Protein 4HI1 (pdb70)

Nearest PDB structures (foldseek):
  4hi1-assembly1_C  TM=1.008E+00  e=1.036E-17  Vibrio cholerae O395
  4hi2-assembly1_B  TM=9.846E-01  e=7.065E-18  Vibrio cholerae O395
  4hi1-assembly1_B  TM=9.870E-01  e=1.105E-17  Vibrio cholerae O395
  4oj1-assembly1_A  TM=8.838E-01  e=1.384E-09  Saccharolobus solfataricus P2
  4oj3-assembly1_A  TM=8.825E-01  e=1.475E-09  Saccharolobus solfataricus P2

InterPro domains:
  IPR001792 Acylphosphatase-like domain [PF00708] (7-90)
  IPR001792 Acylphosphatase-like domain [PS51160] (5-91)
  IPR017968 Acylphosphatase, conserved site [PS00151] (34-50)
  IPR020456 Acylphosphatase [PTHR47268] (6-90)
  IPR036046 Acylphosphatase-like domain superfamily [SSF54975] (3-90)

Solvent-accessible surface area: 13116 Å² total; per-residue (Å²): 138,0,12,43,5,11,0,8,32,108,2,52,69,6,10,4,71,47,19,0,8,6,26,0,47,48,5,30,2,36,1,20,0,84,47,47,171,112,28,22,0,22,0,0,0,12,24,72,106,115,24,14,91,68,0,35,92,22,0,86,122,9,118,43,30,10,76,42,172,86,20,121,136,67,52,76,153,43,166,80,139,71,187,27,8,109,73,112,88,50,26,58,4,29,0,30,33,102,2,55,72,4,10,5,66,46,20,0,7,6,31,0,45,47,5,30,3,42,1,32,0,71,42,51,172,112,27,27,0,21,0,3,0,22,26,71,82,112,44,9,76,66,0,43,110,22,0,62,143,11,119,46,29,9,68,32,204,76,11,114,120,86,104,85,180,100,148,28,9,99,76,109,24,10,49,4,14,0,23,20,96,2,57,68,6,10,4,74,46,16,0,6,6,31,0,47,43,12,29,2,34,0,22,0,73,49,42,162,112,27,22,0,18,0,0,0,17,41,70,96,114,49,13,74,79,0,42,112,20,0,54,143,13,123,44,27,10,70,36,186,97,10,126,123,63,46,82,150,47,177,80,133,67,173,23,13,92,75,107

Structure (mmCIF, N/CA/C/O backbone):
data_4HI1
#
_entry.id   4HI1
#
_cell.length_a   39.710
_cell.length_b   81.300
_cell.length_c   40.530
_cell.angle_alpha   90.00
_cell.angle_beta   90.52
_cell.angle_gamma   90.00
#
_symmetry.space_group_name_H-M   'P 1 21 1'
#
loop_
_entity.id
_entity.type
_entity.pdbx_description
1 polymer Acylphosphatase
2 non-polymer 'MOLYBDATE ION'
3 non-polymer 'SULFATE ION'
4 water water
#
loop_
_atom_site.group_PDB
_atom_site.id
_atom_site.type_symbol
_atom_site.label_atom_id
_atom_site.label_alt_id
_atom_site.label_comp_id
_atom_site.label_asym_id
_atom_site.label_entity_id
_atom_site.label_seq_id
_atom_site.pdbx_PDB_ins_code
_atom_site.Cartn_x
_atom_site.Cartn_y
_atom_site.Cartn_z
_atom_site.occupancy
_atom_site.B_iso_or_equiv
_atom_site.auth_seq_id
_atom_site.auth_comp_id
_atom_site.auth_asym_id
_atom_site.auth_atom_id
_atom_site.pdbx_PDB_model_num
ATOM 1 N N . GLN A 1 4 ? 43.420 10.037 4.249 1.00 31.03 4 GLN A N 1
ATOM 2 C CA . GLN A 1 4 ? 43.141 10.565 5.591 1.00 23.89 4 GLN A CA 1
ATOM 3 C C . GLN A 1 4 ? 41.906 11.459 5.690 1.00 20.90 4 GLN A C 1
ATOM 4 O O . GLN A 1 4 ? 41.576 11.925 6.790 1.00 18.01 4 GLN A O 1
ATOM 10 N N . CYS A 1 5 ? 41.222 11.722 4.575 1.00 13.96 5 CYS A N 1
ATOM 11 C CA . CYS A 1 5 ? 40.047 12.597 4.662 1.00 12.96 5 CYS A CA 1
ATOM 12 C C . CYS A 1 5 ? 38.797 11.876 4.230 1.00 13.78 5 CYS A C 1
ATOM 13 O O . CYS A 1 5 ? 38.837 11.028 3.326 1.00 14.85 5 CYS A O 1
ATOM 16 N N . SER A 1 6 ? 37.690 12.217 4.887 1.00 13.90 6 SER A N 1
ATOM 17 C CA . SER A 1 6 ? 36.372 11.735 4.517 1.00 8.79 6 SER A CA 1
ATOM 18 C C . SER A 1 6 ? 35.455 12.917 4.175 1.00 11.69 6 SER A C 1
ATOM 19 O O . SER A 1 6 ? 35.447 13.948 4.858 1.00 15.07 6 SER A O 1
ATOM 22 N N . LYS A 1 7 ? 34.646 12.744 3.145 1.00 11.38 7 LYS A N 1
ATOM 23 C CA . LYS A 1 7 ? 33.693 13.757 2.753 1.00 17.22 7 LYS A CA 1
ATOM 24 C C . LYS A 1 7 ? 32.271 13.364 3.153 1.00 19.52 7 LYS A C 1
ATOM 25 O O . LYS A 1 7 ? 31.877 12.208 2.993 1.00 10.74 7 LYS A O 1
ATOM 31 N N . PHE A 1 8 ? 31.508 14.337 3.668 1.00 16.15 8 PHE A N 1
ATOM 32 C CA . PHE A 1 8 ? 30.095 14.137 4.011 1.00 12.45 8 PHE A CA 1
ATOM 33 C C . PHE A 1 8 ? 29.177 15.172 3.348 1.00 14.19 8 PHE A C 1
ATOM 34 O O . PHE A 1 8 ? 29.530 16.354 3.230 1.00 21.35 8 PHE A O 1
ATOM 42 N N . ILE A 1 9 ? 27.986 14.736 2.944 1.00 13.20 9 ILE A N 1
ATOM 43 C CA . ILE A 1 9 ? 26.995 15.658 2.390 1.00 17.15 9 ILE A CA 1
ATOM 44 C C . ILE A 1 9 ? 25.818 15.734 3.354 1.00 17.05 9 ILE A C 1
ATOM 45 O O . ILE A 1 9 ? 25.182 14.725 3.663 1.00 14.92 9 ILE A O 1
ATOM 50 N N . VAL A 1 10 ? 25.550 16.933 3.842 1.00 19.21 10 VAL A N 1
ATOM 51 C CA . VAL A 1 10 ? 24.577 17.129 4.906 1.00 22.46 10 VAL A CA 1
ATOM 52 C C . VAL A 1 10 ? 23.407 17.895 4.310 1.00 24.02 10 VAL A C 1
ATOM 53 O O . VAL A 1 10 ? 23.602 18.956 3.713 1.00 27.88 10 VAL A O 1
ATOM 57 N N . SER A 1 11 ? 22.197 17.357 4.460 1.00 21.54 11 SER A N 1
ATOM 58 C CA . SER A 1 11 ? 20.997 18.008 3.947 1.00 18.26 11 SER A CA 1
ATOM 59 C C . SER A 1 11 ? 20.025 18.397 5.061 1.00 18.18 11 SER A C 1
ATOM 60 O O . SER A 1 11 ? 20.143 17.911 6.178 1.00 24.21 11 SER A O 1
ATOM 63 N N . GLY A 1 12 ? 19.055 19.252 4.739 1.00 17.78 12 GLY A N 1
ATOM 64 C CA . GLY A 1 12 ? 18.100 19.758 5.711 1.00 19.96 12 GLY A CA 1
ATOM 65 C C . GLY A 1 12 ? 18.075 21.286 5.714 1.00 19.35 12 GLY A C 1
ATOM 66 O O . GLY A 1 12 ? 18.489 21.919 4.752 1.00 19.38 12 GLY A O 1
ATOM 67 N N . HIS A 1 13 ? 17.584 21.896 6.785 1.00 18.85 13 HIS A N 1
ATOM 68 C CA . HIS A 1 13 ? 17.700 23.346 6.917 1.00 25.08 13 HIS A CA 1
ATOM 69 C C . HIS A 1 13 ? 19.094 23.578 7.488 1.00 22.83 13 HIS A C 1
ATOM 70 O O . HIS A 1 13 ? 19.282 23.541 8.706 1.00 22.20 13 HIS A O 1
ATOM 77 N N . VAL A 1 14 ? 20.078 23.764 6.617 1.00 21.89 14 VAL A N 1
ATOM 78 C CA . VAL A 1 14 ? 21.471 23.687 7.059 1.00 17.29 14 VAL A CA 1
ATOM 79 C C . VAL A 1 14 ? 22.321 24.849 6.580 1.00 11.98 14 VAL A C 1
ATOM 80 O O . VAL A 1 14 ? 23.519 24.921 6.881 1.00 12.93 14 VAL A O 1
ATOM 84 N N . GLN A 1 15 ? 21.713 25.741 5.813 1.00 10.60 15 GLN A N 1
ATOM 85 C CA . GLN A 1 15 ? 22.409 26.953 5.368 1.00 20.20 15 GLN A CA 1
ATOM 86 C C . GLN A 1 15 ? 21.824 28.200 6.024 1.00 22.10 15 GLN A C 1
ATOM 87 O O . GLN A 1 15 ? 20.609 28.307 6.225 1.00 18.95 15 GLN A O 1
ATOM 93 N N . GLY A 1 16 ? 22.703 29.119 6.400 1.00 16.71 16 GLY A N 1
ATOM 94 C CA . GLY A 1 16 ? 22.290 30.323 7.087 1.00 19.16 16 GLY A CA 1
ATOM 95 C C . GLY A 1 16 ? 21.898 30.121 8.536 1.00 21.50 16 GLY A C 1
ATOM 96 O O . GLY A 1 16 ? 21.257 30.997 9.123 1.00 24.60 16 GLY A O 1
ATOM 97 N N . VAL A 1 17 ? 22.306 29.000 9.135 1.00 15.89 17 VAL A N 1
ATOM 98 C CA . VAL A 1 17 ? 21.886 28.671 10.503 1.00 17.38 17 VAL A CA 1
ATOM 99 C C . VAL A 1 17 ? 23.062 28.257 11.376 1.00 15.67 17 VAL A C 1
ATOM 100 O O . VAL A 1 17 ? 22.909 27.448 12.291 1.00 14.91 17 VAL A O 1
ATOM 104 N N . GLY A 1 18 ? 24.246 28.764 11.037 1.00 11.01 18 GLY A N 1
ATOM 105 C CA . GLY A 1 18 ? 25.412 28.611 11.875 1.00 9.14 18 GLY A CA 1
ATOM 106 C C . GLY A 1 18 ? 26.079 27.267 11.718 1.00 9.06 18 GLY A C 1
ATOM 107 O O . GLY A 1 18 ? 26.954 26.939 12.515 1.00 10.24 18 GLY A O 1
ATOM 108 N N . PHE A 1 19 ? 25.686 26.506 10.691 1.00 8.76 19 PHE A N 1
ATOM 109 C CA . PHE A 1 19 ? 26.138 25.119 10.565 1.00 12.47 19 PHE A CA 1
ATOM 110 C C . PHE A 1 19 ? 27.598 24.986 10.119 1.00 18.78 19 PHE A C 1
ATOM 111 O O . PHE A 1 19 ? 28.359 24.196 10.702 1.00 9.73 19 PHE A O 1
ATOM 119 N N . ARG A 1 20 ? 27.996 25.735 9.085 1.00 18.58 20 ARG A N 1
ATOM 120 C CA . ARG A 1 20 ? 29.415 25.754 8.713 1.00 17.78 20 ARG A CA 1
ATOM 121 C C . ARG A 1 20 ? 30.288 26.204 9.900 1.00 9.37 20 ARG A C 1
ATOM 122 O O . ARG A 1 20 ? 31.338 25.632 10.156 1.00 10.89 20 ARG A O 1
ATOM 130 N N . TYR A 1 21 ? 29.840 27.214 10.650 1.00 6.60 21 TYR A N 1
ATOM 131 C CA . TYR A 1 21 ? 30.660 27.683 11.765 1.00 6.72 21 TYR A CA 1
ATOM 132 C C . TYR A 1 21 ? 30.793 26.621 12.845 1.00 5.98 21 TYR A C 1
ATOM 133 O O . TYR A 1 21 ? 31.893 26.374 13.345 1.00 13.90 21 TYR A O 1
ATOM 142 N N . HIS A 1 22 ? 29.668 26.025 13.237 1.00 15.34 22 HIS A N 1
ATOM 143 C CA . HIS A 1 22 ? 29.638 25.075 14.350 1.00 11.86 22 HIS A CA 1
ATOM 144 C C . HIS A 1 22 ? 30.400 23.801 13.973 1.00 8.01 22 HIS A C 1
ATOM 145 O O . HIS A 1 22 ? 31.065 23.200 14.814 1.00 9.65 22 HIS A O 1
ATOM 152 N N . THR A 1 23 ? 30.277 23.402 12.715 1.00 11.39 23 THR A N 1
ATOM 153 C CA . THR A 1 23 ? 30.974 22.220 12.184 1.00 11.43 23 THR A CA 1
ATOM 154 C C . THR A 1 23 ? 32.485 22.430 12.261 1.00 11.49 23 THR A C 1
ATOM 155 O O . THR A 1 23 ? 33.207 21.546 12.702 1.00 13.90 23 THR A O 1
ATOM 159 N N . SER A 1 24 ? 32.956 23.619 11.877 1.00 12.47 24 SER A N 1
ATOM 160 C CA . SER A 1 24 ? 34.379 23.912 11.919 1.00 6.91 24 SER A CA 1
ATOM 161 C C . SER A 1 24 ? 34.858 23.941 13.360 1.00 10.37 24 SER A C 1
ATOM 162 O O . SER A 1 24 ? 35.928 23.455 13.676 1.00 5.18 24 SER A O 1
ATOM 165 N N . HIS A 1 25 ? 34.043 24.505 14.237 1.00 10.71 25 HIS A N 1
ATOM 166 C CA . HIS A 1 25 ? 34.341 24.492 15.661 1.00 5.10 25 HIS A CA 1
ATOM 167 C C . HIS A 1 25 ? 34.479 23.086 16.241 1.00 10.56 25 HIS A C 1
ATOM 168 O O . HIS A 1 25 ? 35.463 22.795 16.913 1.00 10.15 25 HIS A O 1
ATOM 175 N N . GLN A 1 26 ? 33.473 22.240 16.023 1.00 9.46 26 GLN A N 1
ATOM 176 C CA . GLN A 1 26 ? 33.538 20.816 16.431 1.00 14.21 26 GLN A CA 1
ATOM 177 C C . GLN A 1 26 ? 34.755 20.078 15.828 1.00 10.93 26 GLN A C 1
ATOM 178 O O . GLN A 1 26 ? 35.415 19.297 16.505 1.00 11.88 26 GLN A O 1
ATOM 184 N N . GLY A 1 27 ? 35.048 20.337 14.560 1.00 7.94 27 GLY A N 1
ATOM 185 C CA . GLY A 1 27 ? 36.182 19.703 13.873 1.00 5.44 27 GLY A CA 1
ATOM 186 C C . GLY A 1 27 ? 37.481 20.061 14.553 1.00 10.62 27 GLY A C 1
ATOM 187 O O . GLY A 1 27 ? 38.282 19.184 14.887 1.00 15.67 27 GLY A O 1
ATOM 188 N N . LEU A 1 28 ? 37.641 21.352 14.828 1.00 11.85 28 LEU A N 1
ATOM 189 C CA . LEU A 1 28 ? 38.780 21.869 15.588 1.00 13.21 28 LEU A CA 1
ATOM 190 C C . LEU A 1 28 ? 38.911 21.282 17.004 1.00 8.61 28 LEU A C 1
ATOM 191 O O . LEU A 1 28 ? 40.013 20.904 17.405 1.00 15.20 28 LEU A O 1
ATOM 196 N N . LYS A 1 29 ? 37.810 21.169 17.740 1.00 5.01 29 LYS A N 1
ATOM 197 C CA . LYS A 1 29 ? 37.813 20.480 19.044 1.00 8.62 29 LYS A CA 1
ATOM 198 C C . LYS A 1 29 ? 38.166 18.973 18.973 1.00 8.26 29 LYS A C 1
ATOM 199 O O . LYS A 1 29 ? 38.611 18.339 19.979 1.00 12.16 29 LYS A O 1
ATOM 205 N N . LEU A 1 30 ? 38.005 18.404 17.787 1.00 13.02 30 LEU A N 1
ATOM 206 C CA . LEU A 1 30 ? 38.388 17.017 17.574 1.00 9.32 30 LEU A CA 1
ATOM 207 C C . LEU A 1 30 ? 39.791 16.866 16.997 1.00 13.04 30 LEU A C 1
ATOM 208 O O . LEU A 1 30 ? 40.244 15.735 16.795 1.00 12.67 30 LEU A O 1
ATOM 213 N N . GLY A 1 31 ? 40.453 17.990 16.737 1.00 5.98 31 GLY A N 1
ATOM 214 C CA . GLY A 1 31 ? 41.771 18.021 16.134 1.00 13.49 31 GLY A CA 1
ATOM 215 C C . GLY A 1 31 ? 41.758 17.684 14.655 1.00 9.20 31 GLY A C 1
ATOM 216 O O . GLY A 1 31 ? 42.762 17.280 14.095 1.00 12.91 31 GLY A O 1
ATOM 217 N N . LEU A 1 32 ? 40.613 17.855 14.013 1.00 9.37 32 LEU A N 1
ATOM 218 C CA . LEU A 1 32 ? 40.510 17.615 12.582 1.00 11.18 32 LEU A CA 1
ATOM 219 C C . LEU A 1 32 ? 40.871 18.865 11.760 1.00 16.56 32 LEU A C 1
ATOM 220 O O . LEU A 1 32 ? 40.904 19.996 12.278 1.00 9.70 32 LEU A O 1
ATOM 225 N N . THR A 1 33 ? 41.135 18.666 10.478 1.00 7.26 33 THR A N 1
ATOM 226 C CA . THR A 1 33 ? 41.273 19.804 9.568 1.00 7.30 33 THR A CA 1
ATOM 227 C C . THR A 1 33 ? 40.339 19.592 8.384 1.00 12.30 33 THR A C 1
ATOM 228 O O . THR A 1 33 ? 39.850 18.476 8.162 1.00 14.02 33 THR A O 1
ATOM 232 N N . GLY A 1 34 ? 40.069 20.649 7.627 1.00 9.58 34 GLY A N 1
ATOM 233 C CA . GLY A 1 34 ? 39.176 20.508 6.505 1.00 14.10 34 GLY A CA 1
ATOM 234 C C . GLY A 1 34 ? 38.284 21.707 6.283 1.00 17.23 34 GLY A C 1
ATOM 235 O O . GLY A 1 34 ? 38.717 22.846 6.482 1.00 19.37 34 GLY A O 1
ATOM 236 N N . TYR A 1 35 ? 37.040 21.465 5.869 1.00 12.86 35 TYR A N 1
ATOM 237 C CA . TYR A 1 35 ? 36.147 22.577 5.539 1.00 8.48 35 TYR A CA 1
ATOM 238 C C . TYR A 1 35 ? 34.678 22.227 5.618 1.00 6.98 35 TYR A C 1
ATOM 239 O O . TYR A 1 35 ? 34.310 21.058 5.471 1.00 12.55 35 TYR A O 1
ATOM 248 N N . ALA A 1 36 ? 33.836 23.246 5.835 1.00 9.52 36 ALA A N 1
ATOM 249 C CA . ALA A 1 36 ? 32.398 23.136 5.560 1.00 9.84 36 ALA A CA 1
ATOM 250 C C . ALA A 1 36 ? 32.022 24.150 4.494 1.00 7.69 36 ALA A C 1
ATOM 251 O O . ALA A 1 36 ? 32.277 25.328 4.668 1.00 17.57 36 ALA A O 1
ATOM 253 N N . LYS A 1 37 ? 31.374 23.686 3.428 1.00 1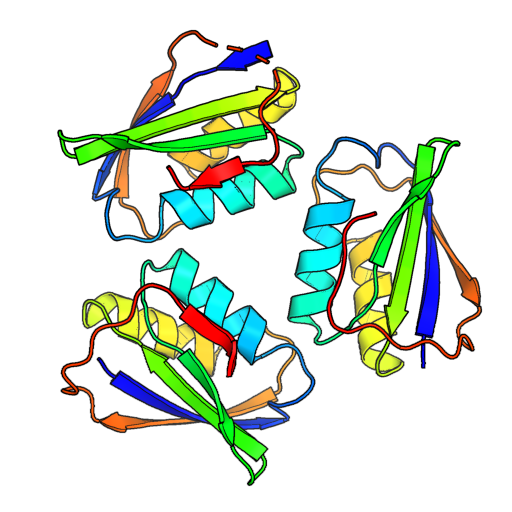6.48 37 LYS A N 1
ATOM 254 C CA . LYS A 1 37 ? 31.081 24.494 2.263 1.00 19.49 37 LYS A CA 1
ATOM 255 C C . LYS A 1 37 ? 29.589 24.505 1.929 1.00 19.28 37 LYS A C 1
ATOM 256 O O . LYS A 1 37 ? 28.988 23.436 1.792 1.00 14.42 37 LYS A O 1
ATOM 262 N N . ASN A 1 38 ? 28.991 25.692 1.781 1.00 12.38 38 ASN A N 1
ATOM 263 C CA . ASN A 1 38 ? 27.619 25.761 1.235 1.00 19.11 38 ASN A CA 1
ATOM 264 C C . ASN A 1 38 ? 27.638 25.276 -0.200 1.00 16.92 38 ASN A C 1
ATOM 265 O O . ASN A 1 38 ? 28.481 25.724 -0.974 1.00 12.54 38 ASN A O 1
ATOM 270 N N . LEU A 1 39 ? 26.746 24.351 -0.539 1.00 14.77 39 LEU A N 1
ATOM 271 C CA . LEU A 1 39 ? 26.530 23.941 -1.923 1.00 22.39 39 LEU A CA 1
ATOM 272 C C . LEU A 1 39 ? 25.341 24.687 -2.542 1.00 25.25 39 LEU A C 1
ATOM 273 O O . LEU A 1 39 ? 24.428 25.146 -1.833 1.00 15.18 39 LEU A O 1
ATOM 278 N N . ASN A 1 40 ? 25.336 24.813 -3.865 1.00 25.07 40 ASN A N 1
ATOM 279 C CA A ASN A 1 40 ? 24.272 25.540 -4.544 0.26 24.71 40 ASN A CA 1
ATOM 280 C CA B ASN A 1 40 ? 24.271 25.560 -4.520 0.74 24.76 40 ASN A CA 1
ATOM 281 C C . ASN A 1 40 ? 22.863 24.990 -4.311 1.00 22.98 40 ASN A C 1
ATOM 282 O O . ASN A 1 40 ? 21.894 25.736 -4.341 1.00 20.91 40 ASN A O 1
ATOM 291 N N . ASN A 1 41 ? 22.756 23.684 -4.063 1.00 23.20 41 ASN A N 1
ATOM 292 C CA . ASN A 1 41 ? 21.456 23.045 -3.858 1.00 20.52 41 ASN A CA 1
ATOM 293 C C . ASN A 1 41 ? 20.925 23.092 -2.426 1.00 26.45 41 ASN A C 1
ATOM 294 O O . ASN A 1 41 ? 19.934 22.439 -2.107 1.00 24.94 41 ASN A O 1
ATOM 299 N N . GLY A 1 42 ? 21.576 23.857 -1.555 1.00 23.20 42 GLY A N 1
ATOM 300 C CA . GLY A 1 42 ? 21.099 23.965 -0.191 1.00 25.36 42 GLY A CA 1
ATOM 301 C C . GLY A 1 42 ? 21.784 23.047 0.809 1.00 18.36 42 GLY A C 1
ATOM 302 O O . GLY A 1 42 ? 21.629 23.233 2.001 1.00 22.58 42 GLY A O 1
ATOM 303 N N . ASP A 1 43 ? 22.554 22.072 0.339 1.00 21.68 43 ASP A N 1
ATOM 304 C CA . ASP A 1 43 ? 23.242 21.171 1.258 1.00 14.26 43 ASP A CA 1
ATOM 305 C C . ASP A 1 43 ? 24.549 21.797 1.738 1.00 17.19 43 ASP A C 1
ATOM 306 O O . ASP A 1 43 ? 25.018 22.806 1.197 1.00 19.45 43 ASP A O 1
ATOM 311 N N . VAL A 1 44 ? 25.152 21.175 2.749 1.00 16.79 44 VAL A N 1
ATOM 312 C CA . VAL A 1 44 ? 26.502 21.525 3.159 1.00 18.19 44 VAL A CA 1
ATOM 313 C C . VAL A 1 44 ? 27.469 20.342 2.956 1.00 15.96 44 VAL A C 1
ATOM 314 O O . VAL A 1 44 ? 27.224 19.229 3.433 1.00 13.48 44 VAL A O 1
ATOM 318 N N . GLU A 1 45 ? 28.540 20.594 2.217 1.00 17.77 45 GLU A N 1
ATOM 319 C CA . GLU A 1 45 ? 29.628 19.640 2.053 1.00 14.10 45 GLU A CA 1
ATOM 320 C C . GLU A 1 45 ? 30.693 19.803 3.146 1.00 17.68 45 GLU A C 1
ATOM 321 O O . GLU A 1 45 ? 31.295 20.895 3.309 1.00 12.07 45 GLU A O 1
ATOM 327 N N . VAL A 1 46 ? 30.952 18.720 3.871 1.00 8.39 46 VAL A N 1
ATOM 328 C CA . VAL A 1 46 ? 31.985 18.734 4.906 1.00 10.48 46 VAL A CA 1
ATOM 329 C C . VAL A 1 46 ? 33.091 17.769 4.546 1.00 12.99 46 VAL A C 1
ATOM 330 O O . VAL A 1 46 ? 32.856 16.580 4.340 1.00 15.49 46 VAL A O 1
ATOM 334 N N . VAL A 1 47 ? 34.298 18.288 4.452 1.00 8.85 47 VAL A N 1
ATOM 335 C CA . VAL A 1 47 ? 35.459 17.429 4.318 1.00 17.46 47 VAL A CA 1
ATOM 336 C C . VAL A 1 47 ? 36.308 17.589 5.545 1.00 13.22 47 VAL A C 1
ATOM 337 O O . VAL A 1 47 ? 36.552 18.714 5.991 1.00 16.89 47 VAL A O 1
ATOM 341 N N . ALA A 1 48 ? 36.707 16.464 6.122 1.00 15.88 48 ALA A N 1
ATOM 342 C CA . ALA A 1 48 ? 37.526 16.457 7.332 1.00 7.74 48 ALA A CA 1
ATOM 343 C C . ALA A 1 48 ? 38.610 15.417 7.268 1.00 9.01 48 ALA A C 1
ATOM 344 O O . ALA A 1 48 ? 38.412 14.326 6.725 1.00 14.55 48 ALA A O 1
ATOM 346 N N . CYS A 1 49 ? 39.748 15.761 7.854 1.00 14.69 49 CYS A N 1
ATOM 347 C CA . CYS A 1 49 ? 40.956 14.970 7.738 1.00 14.50 49 CYS A CA 1
ATOM 348 C C . CYS A 1 49 ? 41.522 14.688 9.111 1.00 14.48 49 CYS A C 1
ATOM 349 O O . CYS A 1 49 ? 41.698 15.612 9.897 1.00 11.67 49 CYS A O 1
ATOM 352 N N . GLY A 1 50 ? 41.815 13.405 9.377 1.00 11.80 50 GLY A N 1
ATOM 353 C CA . GLY A 1 50 ? 42.463 12.961 10.605 1.00 7.25 50 GLY A CA 1
ATOM 354 C C . GLY A 1 50 ? 42.268 11.452 10.749 1.00 12.74 50 GLY A C 1
ATOM 355 O O . GLY A 1 50 ? 42.209 10.751 9.715 1.00 8.55 50 GLY A O 1
ATOM 356 N N . THR A 1 51 ? 42.174 10.955 11.991 1.00 10.84 51 THR A N 1
ATOM 357 C CA . THR A 1 51 ? 42.028 9.512 12.231 1.00 19.76 51 THR A CA 1
ATOM 358 C C . THR A 1 51 ? 40.585 9.074 12.017 1.00 13.00 51 THR A C 1
ATOM 359 O O . THR A 1 51 ? 39.663 9.873 12.191 1.00 12.35 51 THR A O 1
ATOM 363 N N . PRO A 1 52 ? 40.394 7.808 11.645 1.00 15.23 52 PRO A N 1
ATOM 364 C CA . PRO A 1 52 ? 39.063 7.254 11.376 1.00 18.60 52 PRO A CA 1
ATOM 365 C C . PRO A 1 52 ? 38.158 7.353 12.597 1.00 15.96 52 PRO A C 1
ATOM 366 O O . PRO A 1 52 ? 36.945 7.539 12.435 1.00 14.62 52 PRO A O 1
ATOM 370 N N . GLU A 1 53 ? 38.744 7.250 13.787 1.00 16.47 53 GLU A N 1
ATOM 371 C CA . GLU A 1 53 ? 37.976 7.364 15.025 1.00 18.44 53 GLU A CA 1
ATOM 372 C C . GLU A 1 53 ? 37.476 8.785 15.215 1.00 21.53 53 GLU A C 1
ATOM 373 O O . GLU A 1 53 ? 36.320 8.996 15.590 1.00 25.19 53 GLU A O 1
ATOM 379 N N . ARG A 1 54 ? 38.349 9.757 14.976 1.00 14.70 54 ARG A N 1
ATOM 380 C CA . ARG A 1 54 ? 37.948 11.157 15.036 1.00 21.13 54 ARG A CA 1
ATOM 381 C C . ARG A 1 54 ? 36.878 11.459 14.007 1.00 16.07 54 ARG A C 1
ATOM 382 O O . ARG A 1 54 ? 35.930 12.206 14.278 1.00 13.21 54 ARG A O 1
ATOM 390 N N . LEU A 1 55 ? 37.053 10.904 12.811 1.00 12.77 55 LEU A N 1
ATOM 391 C CA . LEU A 1 55 ? 36.086 11.126 11.749 1.00 9.58 55 LEU A CA 1
ATOM 392 C C . LEU A 1 55 ? 34.777 10.469 12.102 1.00 10.76 55 LEU A C 1
ATOM 393 O O . LEU A 1 55 ? 33.712 10.961 11.725 1.00 12.52 55 LEU A O 1
ATOM 398 N N . GLU A 1 56 ? 34.845 9.374 12.857 1.00 16.65 56 GLU A N 1
ATOM 399 C CA . GLU A 1 56 ? 33.622 8.698 13.268 1.00 18.55 56 GLU A CA 1
ATOM 400 C C . GLU A 1 56 ? 32.837 9.547 14.270 1.00 14.77 56 GLU A C 1
ATOM 401 O O . GLU A 1 56 ? 31.610 9.661 14.167 1.00 19.88 56 GLU A O 1
ATOM 407 N N . GLU A 1 57 ? 33.525 10.129 15.245 1.00 14.51 57 GLU A N 1
ATOM 408 C CA . GLU A 1 57 ? 32.873 11.069 16.157 1.00 15.70 57 GLU A CA 1
ATOM 409 C C . GLU A 1 57 ? 32.279 12.271 15.428 1.00 18.69 57 GLU A C 1
ATOM 410 O O . GLU A 1 57 ? 31.223 12.768 15.794 1.00 16.75 57 GLU A O 1
ATOM 416 N N . LEU A 1 58 ? 32.986 12.783 14.431 1.00 12.83 58 LEU A N 1
ATOM 417 C CA . LEU A 1 58 ? 32.478 13.928 13.720 1.00 12.20 58 LEU A CA 1
ATOM 418 C C . LEU A 1 58 ? 31.173 13.558 13.009 1.00 10.13 58 LEU A C 1
ATOM 419 O O . LEU A 1 58 ? 30.176 14.302 13.069 1.00 10.60 58 LEU A O 1
ATOM 424 N N . TYR A 1 59 ? 31.156 12.399 12.377 1.00 18.27 59 TYR A N 1
ATOM 425 C CA . TYR A 1 59 ? 29.958 11.898 11.710 1.00 16.11 59 TYR A CA 1
ATOM 426 C C . TYR A 1 59 ? 28.800 11.729 12.722 1.00 18.10 59 TYR A C 1
ATOM 427 O O . TYR A 1 59 ? 27.664 12.092 12.430 1.00 16.86 59 TYR A O 1
ATOM 436 N N . LEU A 1 60 ? 29.082 11.219 13.919 1.00 17.97 60 LEU A N 1
ATOM 437 C CA . LEU A 1 60 ? 28.044 11.133 14.953 1.00 14.49 60 LEU A CA 1
ATOM 438 C C . LEU A 1 60 ? 27.489 12.518 15.295 1.00 16.09 60 LEU A C 1
ATOM 439 O O . LEU A 1 60 ? 26.272 12.699 15.409 1.00 16.11 60 LEU A O 1
ATOM 444 N N . TRP A 1 61 ? 28.385 13.499 15.438 1.00 14.41 61 TRP A N 1
ATOM 445 C CA . TRP A 1 61 ? 28.007 14.841 15.856 1.00 11.76 61 TRP A CA 1
ATOM 446 C C . TRP A 1 61 ? 27.140 15.491 14.806 1.00 13.57 61 TRP A C 1
ATOM 447 O O . TRP A 1 61 ? 26.130 16.129 15.131 1.00 13.84 61 TRP A O 1
ATOM 458 N N . LEU A 1 62 ? 27.540 15.336 13.548 1.00 12.92 62 LEU A N 1
ATOM 459 C CA . LEU A 1 62 ? 26.774 15.864 12.435 1.00 13.35 62 LEU A CA 1
ATOM 460 C C . LEU A 1 62 ? 25.341 15.372 12.503 1.00 14.99 62 LEU A C 1
ATOM 461 O O . LEU A 1 62 ? 24.422 16.116 12.145 1.00 14.71 62 LEU A O 1
ATOM 466 N N . GLN A 1 63 ? 25.145 14.115 12.930 1.00 14.50 63 GLN A N 1
ATOM 467 C CA . GLN A 1 63 ? 23.790 13.553 13.000 1.00 14.16 63 GLN A CA 1
ATOM 468 C C . GLN A 1 63 ? 23.040 13.988 14.258 1.00 10.72 63 GLN A C 1
ATOM 469 O O . GLN A 1 63 ? 21.878 14.368 14.192 1.00 16.00 63 GLN A O 1
ATOM 475 N N . GLU A 1 64 ? 23.721 13.967 15.390 1.00 11.19 64 GLU A N 1
ATOM 476 C CA . GLU A 1 64 ? 23.029 14.072 16.670 1.00 19.49 64 GLU A CA 1
ATOM 477 C C . GLU A 1 64 ? 23.449 15.244 17.573 1.00 17.61 64 GLU A C 1
ATOM 478 O O . GLU A 1 64 ? 22.769 15.555 18.551 1.00 20.31 64 GLU A O 1
ATOM 484 N N . GLY A 1 65 ? 24.566 15.891 17.260 1.00 20.03 65 GLY A N 1
ATOM 485 C CA . GLY A 1 65 ? 25.087 16.948 18.117 1.00 17.31 65 GLY A CA 1
ATOM 486 C C . GLY A 1 65 ? 24.147 18.127 18.219 1.00 16.97 65 GLY A C 1
ATOM 487 O O . GLY A 1 65 ? 23.458 18.425 17.272 1.00 10.63 65 GLY A O 1
ATOM 488 N N . PRO A 1 66 ? 24.089 18.759 19.396 1.00 18.52 66 PRO A N 1
ATOM 489 C CA . PRO A 1 66 ? 23.362 20.018 19.591 1.00 20.14 66 PRO A CA 1
ATOM 490 C C . PRO A 1 66 ? 23.854 21.027 18.550 1.00 13.71 66 PRO A C 1
ATOM 491 O O . PRO A 1 66 ? 25.066 21.243 18.430 1.00 23.06 66 PRO A O 1
ATOM 495 N N . LYS A 1 67 ? 22.931 21.583 17.780 1.00 11.91 67 LYS A N 1
ATOM 496 C CA . LYS A 1 67 ? 23.244 22.522 16.696 1.00 13.97 67 LYS A CA 1
ATOM 497 C C . LYS A 1 67 ? 21.974 23.268 16.346 1.00 13.82 67 LYS A C 1
ATOM 498 O O . LYS A 1 67 ? 20.882 22.798 16.640 1.00 12.24 67 LYS A O 1
ATOM 504 N N . THR A 1 68 ? 22.124 24.421 15.699 1.00 18.20 68 THR A N 1
ATOM 505 C CA . THR A 1 68 ? 20.985 25.223 15.315 1.00 21.61 68 THR A CA 1
ATOM 506 C C . THR A 1 68 ? 20.272 24.660 14.082 1.00 23.68 68 THR A C 1
ATOM 507 O O . THR A 1 68 ? 19.039 24.703 13.993 1.00 16.34 68 THR A O 1
ATOM 511 N N . ALA A 1 69 ? 21.044 24.092 13.160 1.00 22.57 69 ALA A N 1
ATOM 512 C CA . ALA A 1 69 ? 20.496 23.470 11.951 1.00 20.50 69 ALA A CA 1
ATOM 513 C C . ALA A 1 69 ? 19.543 22.311 12.226 1.00 21.90 69 ALA A C 1
ATOM 514 O O . ALA A 1 69 ? 19.610 21.686 13.278 1.00 19.24 69 ALA A O 1
ATOM 516 N N . SER A 1 70 ? 18.685 22.019 11.247 1.00 20.49 70 SER A N 1
ATOM 517 C CA . SER A 1 70 ? 17.838 20.822 11.270 1.00 22.64 70 SER A CA 1
ATOM 518 C C . SER A 1 70 ? 18.294 19.797 10.211 1.00 16.61 70 SER A C 1
ATOM 519 O O . SER A 1 70 ? 17.899 19.857 9.036 1.00 17.78 70 SER A O 1
ATOM 522 N N . VAL A 1 71 ? 19.116 18.851 10.642 1.00 13.57 71 VAL A N 1
ATOM 523 C CA . VAL A 1 71 ? 19.747 17.902 9.731 1.00 17.74 71 VAL A CA 1
ATOM 524 C C . VAL A 1 71 ? 18.748 16.824 9.414 1.00 23.78 71 VAL A C 1
ATOM 525 O O . VAL A 1 71 ? 18.153 16.254 10.331 1.00 19.29 71 VAL A O 1
ATOM 529 N N . ARG A 1 72 ? 18.546 16.608 8.109 1.00 19.59 72 ARG A N 1
ATOM 530 C CA . ARG A 1 72 ? 17.631 15.617 7.560 1.00 28.72 72 ARG A CA 1
ATOM 531 C C . ARG A 1 72 ? 18.393 14.349 7.169 1.00 26.91 72 ARG A C 1
ATOM 532 O O . ARG A 1 72 ? 17.899 13.239 7.346 1.00 33.68 72 ARG A O 1
ATOM 540 N N . GLN A 1 73 ? 19.599 14.521 6.638 1.00 16.80 73 GLN A N 1
ATOM 541 C CA . GLN A 1 73 ? 20.397 13.398 6.211 1.00 18.25 73 GLN A CA 1
ATOM 542 C C . GLN A 1 73 ? 21.873 13.713 6.242 1.00 19.75 73 GLN A C 1
ATOM 543 O O . GLN A 1 73 ? 22.308 14.802 5.864 1.00 15.78 73 GLN A O 1
ATOM 549 N N . VAL A 1 74 ? 22.656 12.778 6.742 1.00 14.73 74 VAL A N 1
ATOM 550 C CA . VAL A 1 74 ? 24.098 12.918 6.618 1.00 15.92 74 VAL A CA 1
ATOM 551 C C . VAL A 1 74 ? 24.609 11.780 5.775 1.00 17.93 74 VAL A C 1
ATOM 552 O O . VAL A 1 74 ? 24.678 10.653 6.244 1.00 28.34 74 VAL A O 1
ATOM 556 N N . ARG A 1 75 ? 24.983 12.072 4.536 1.00 15.25 75 ARG A N 1
ATOM 557 C CA . ARG A 1 75 ? 25.486 11.049 3.633 1.00 20.23 75 ARG A CA 1
ATOM 558 C C . ARG A 1 75 ? 27.003 10.959 3.707 1.00 23.10 75 ARG A C 1
ATOM 559 O O . ARG A 1 75 ? 27.694 11.968 3.638 1.00 19.92 75 ARG A O 1
ATOM 567 N N . ARG A 1 76 ? 27.526 9.748 3.868 1.00 23.20 76 ARG A N 1
ATOM 568 C CA . ARG A 1 76 ? 28.978 9.540 3.784 1.00 24.94 76 ARG A CA 1
ATOM 569 C C . ARG A 1 76 ? 29.467 9.224 2.359 1.00 22.80 76 ARG A C 1
ATOM 570 O O . ARG A 1 76 ? 29.042 8.236 1.761 1.00 32.48 76 ARG A O 1
ATOM 578 N N . LEU A 1 77 ? 30.337 10.074 1.823 1.00 13.98 77 LEU A N 1
ATOM 579 C CA . LEU A 1 77 ? 30.930 9.841 0.522 1.00 16.46 77 LEU A CA 1
ATOM 580 C C . LEU A 1 77 ? 32.279 9.160 0.755 1.00 28.50 77 LEU A C 1
ATOM 581 O O . LEU A 1 77 ? 32.439 8.452 1.762 1.00 36.98 77 LEU A O 1
ATOM 586 N N . SER A 1 78 ? 33.250 9.369 -0.130 1.00 25.47 78 SER A N 1
ATOM 587 C CA . SER A 1 78 ? 34.552 8.740 0.058 1.00 26.87 78 SER A CA 1
ATOM 588 C C . SER A 1 78 ? 35.200 9.032 1.404 1.00 24.35 78 SER A C 1
ATOM 589 O O . SER A 1 78 ? 35.045 10.121 1.983 1.00 23.28 78 SER A O 1
ATOM 592 N N . SER A 1 79 ? 35.938 8.037 1.873 1.00 27.39 79 SER A N 1
ATOM 593 C CA . SER A 1 79 ? 36.708 8.101 3.103 1.00 28.20 79 SER A CA 1
ATOM 594 C C . SER A 1 79 ? 38.177 7.939 2.736 1.00 25.22 79 SER A C 1
ATOM 595 O O . SER A 1 79 ? 39.036 7.806 3.607 1.00 31.35 79 SER A O 1
ATOM 598 N N . GLU A 1 80 ? 38.471 7.932 1.442 1.00 21.56 80 GLU A N 1
ATOM 599 C CA . GLU A 1 80 ? 39.842 7.711 0.998 1.00 30.09 80 GLU A CA 1
ATOM 600 C C . GLU A 1 80 ? 40.454 8.926 0.311 1.00 29.49 80 GLU A C 1
ATOM 601 O O . GLU A 1 80 ? 41.371 8.786 -0.493 1.00 35.76 80 GLU A O 1
ATOM 607 N N . LEU A 1 81 ? 39.944 10.111 0.627 1.00 25.62 81 LEU A N 1
ATOM 608 C CA . LEU A 1 81 ? 40.461 11.340 0.037 1.00 23.95 81 LEU A CA 1
ATOM 609 C C . LEU A 1 81 ? 41.822 11.699 0.630 1.00 19.13 81 LEU A C 1
ATOM 610 O O . LEU A 1 81 ? 42.029 11.637 1.830 1.00 19.08 81 LEU A O 1
ATOM 615 N N . GLU A 1 82 ? 42.752 12.076 -0.230 1.00 17.79 82 GLU A N 1
ATOM 616 C CA . GLU A 1 82 ? 44.094 12.438 0.204 1.00 18.29 82 GLU A CA 1
ATOM 617 C C . GLU A 1 82 ? 44.260 13.946 0.065 1.00 14.42 82 GLU A C 1
ATOM 618 O O . GLU A 1 82 ? 44.694 14.425 -0.979 1.00 21.40 82 GLU A O 1
ATOM 624 N N . HIS A 1 83 ? 43.874 14.694 1.097 1.00 18.08 83 HIS A N 1
ATOM 625 C CA . HIS A 1 83 ? 44.010 16.153 1.089 1.00 10.21 83 HIS A CA 1
ATOM 626 C C . HIS A 1 83 ? 44.823 16.696 2.249 1.00 19.04 83 HIS A C 1
ATOM 627 O O . HIS A 1 83 ? 45.032 16.037 3.268 1.00 19.93 83 HIS A O 1
ATOM 634 N N . ASP A 1 84 ? 45.211 17.952 2.089 1.00 20.26 84 ASP A N 1
ATOM 635 C CA . ASP A 1 84 ? 46.034 18.676 3.039 1.00 20.12 84 ASP A CA 1
ATOM 636 C C . ASP A 1 84 ? 45.284 19.983 3.340 1.00 21.44 84 ASP A C 1
ATOM 637 O O . ASP A 1 84 ? 45.032 20.774 2.430 1.00 21.59 84 ASP A O 1
ATOM 642 N N . TYR A 1 85 ? 44.867 20.183 4.592 1.00 21.25 85 TYR A N 1
ATOM 643 C CA . TYR A 1 85 ? 44.301 21.473 5.017 1.00 15.26 85 TYR A CA 1
ATOM 644 C C . TYR A 1 85 ? 44.992 21.946 6.281 1.00 18.67 85 TYR A C 1
ATOM 645 O O . TYR A 1 85 ? 45.326 21.144 7.141 1.00 24.05 85 TYR A O 1
ATOM 654 N N . GLN A 1 86 ? 45.206 23.249 6.397 1.00 21.55 86 GLN A N 1
ATOM 655 C CA . GLN A 1 86 ? 45.828 23.786 7.596 1.00 30.75 86 GLN A CA 1
ATOM 656 C C . GLN A 1 86 ? 44.863 23.982 8.778 1.00 27.21 86 GLN A C 1
ATOM 657 O O . GLN A 1 86 ? 45.232 23.704 9.927 1.00 29.33 86 GLN A O 1
ATOM 663 N N . GLY A 1 87 ? 43.639 24.445 8.521 1.00 17.18 87 GLY A N 1
ATOM 664 C CA . GLY A 1 87 ? 42.673 24.622 9.609 1.00 10.23 87 GLY A CA 1
ATOM 665 C C . GLY A 1 87 ? 41.332 24.021 9.230 1.00 10.97 87 GLY A C 1
ATOM 666 O O . GLY A 1 87 ? 41.305 23.084 8.456 1.00 16.82 87 GLY A O 1
ATOM 667 N N . PHE A 1 88 ? 40.227 24.532 9.779 1.00 9.61 88 PHE A N 1
ATOM 668 C CA . PHE A 1 88 ? 38.919 24.063 9.331 1.00 14.99 88 PHE A CA 1
ATOM 669 C C . PHE A 1 88 ? 38.131 25.246 8.824 1.00 12.64 88 PHE A C 1
ATOM 670 O O . PHE A 1 88 ? 37.475 25.955 9.581 1.00 14.71 88 PHE A O 1
ATOM 678 N N . GLU A 1 89 ? 38.222 25.460 7.521 1.00 19.96 89 GLU A N 1
ATOM 679 C CA . GLU A 1 89 ? 37.725 26.669 6.914 1.00 22.27 89 GLU A CA 1
ATOM 680 C C . GLU A 1 89 ? 36.244 26.598 6.598 1.00 21.13 89 GLU A C 1
ATOM 681 O O . GLU A 1 89 ? 35.707 25.526 6.326 1.00 15.94 89 GLU A O 1
ATOM 687 N N . ILE A 1 90 ? 35.598 27.763 6.662 1.00 13.98 90 ILE A N 1
ATOM 688 C CA . ILE A 1 90 ? 34.252 27.959 6.151 1.00 9.86 90 ILE A CA 1
ATOM 689 C C . ILE A 1 90 ? 34.304 28.484 4.720 1.00 15.86 90 ILE A C 1
ATOM 690 O O . ILE A 1 90 ? 34.970 29.497 4.462 1.00 14.77 90 ILE A O 1
ATOM 695 N N . LEU A 1 91 ? 33.614 27.777 3.812 1.00 11.05 91 LEU A N 1
ATOM 696 C CA . LEU A 1 91 ? 33.634 28.038 2.377 1.00 16.08 91 LEU A CA 1
ATOM 697 C C . LEU A 1 91 ? 32.242 28.061 1.769 1.00 16.78 91 LEU A C 1
ATOM 698 O O . LEU A 1 91 ? 32.055 28.414 0.601 1.00 17.08 91 LEU A O 1
ATOM 704 N N . GLN B 1 4 ? 15.584 40.785 10.605 1.00 37.73 4 GLN B N 1
ATOM 705 C CA . GLN B 1 4 ? 15.508 41.870 11.581 1.00 34.02 4 GLN B CA 1
ATOM 706 C C . GLN B 1 4 ? 16.835 42.058 12.311 1.00 35.07 4 GLN B C 1
ATOM 707 O O . GLN B 1 4 ? 17.703 41.178 12.284 1.00 28.47 4 GLN B O 1
ATOM 709 N N . CYS B 1 5 ? 16.985 43.210 12.963 1.00 29.00 5 CYS B N 1
ATOM 710 C CA . CYS B 1 5 ? 18.076 43.390 13.903 1.00 22.47 5 CYS B CA 1
ATOM 711 C C . CYS B 1 5 ? 17.525 43.764 15.274 1.00 22.83 5 CYS B C 1
ATOM 712 O O . CYS B 1 5 ? 16.398 44.269 15.406 1.00 26.05 5 CYS B O 1
ATOM 715 N N . SER B 1 6 ? 18.317 43.490 16.300 1.00 17.86 6 SER B N 1
ATOM 716 C CA . SER B 1 6 ? 17.980 43.868 17.667 1.00 19.95 6 SER B CA 1
ATOM 717 C C . SER B 1 6 ? 19.231 44.267 18.408 1.00 19.32 6 SER B C 1
ATOM 718 O O . SER B 1 6 ? 20.327 43.797 18.096 1.00 19.06 6 SER B O 1
ATOM 721 N N . LYS B 1 7 ? 19.043 45.116 19.406 1.00 17.00 7 LYS B N 1
ATOM 722 C CA A LYS B 1 7 ? 20.125 45.539 20.270 0.78 17.81 7 LYS B CA 1
ATOM 723 C CA B LYS B 1 7 ? 20.119 45.562 20.273 0.22 18.35 7 LYS B CA 1
ATOM 724 C C . LYS B 1 7 ? 19.804 45.159 21.710 1.00 19.36 7 LYS B C 1
ATOM 725 O O . LYS B 1 7 ? 18.677 45.326 22.171 1.00 21.92 7 LYS B O 1
ATOM 736 N N . PHE B 1 8 ? 20.804 44.628 22.404 1.00 12.59 8 PHE B N 1
ATOM 737 C CA . PHE B 1 8 ? 20.662 44.248 23.795 1.00 17.76 8 PHE B CA 1
ATOM 738 C C . PHE B 1 8 ? 21.743 44.942 24.617 1.00 20.59 8 PHE B C 1
ATOM 739 O O . PHE B 1 8 ? 22.929 44.784 24.325 1.00 22.51 8 PHE B O 1
ATOM 747 N N . ILE B 1 9 ? 21.353 45.742 25.613 1.00 21.63 9 ILE B N 1
ATOM 748 C CA . ILE B 1 9 ? 22.338 46.331 26.516 1.00 22.17 9 ILE B CA 1
ATOM 749 C C . ILE B 1 9 ? 22.453 45.459 27.781 1.00 19.24 9 ILE B C 1
ATOM 750 O O . ILE B 1 9 ? 21.541 45.383 28.586 1.00 18.35 9 ILE B O 1
ATOM 755 N N . VAL B 1 10 ? 23.596 44.817 27.945 1.00 11.85 10 VAL B N 1
ATOM 756 C CA . VAL B 1 10 ? 23.774 43.854 29.001 1.00 15.20 10 VAL B CA 1
ATOM 757 C C . VAL B 1 10 ? 24.528 44.516 30.121 1.00 15.99 10 VAL B C 1
ATOM 758 O O . VAL B 1 10 ? 25.596 45.072 29.900 1.00 18.15 10 VAL B O 1
ATOM 762 N N . SER B 1 11 ? 24.000 44.437 31.329 1.00 13.49 11 SER B N 1
ATOM 763 C CA . SER B 1 11 ? 24.736 45.003 32.445 1.00 20.97 11 SER B CA 1
ATOM 764 C C . SER B 1 11 ? 25.067 43.963 33.492 1.00 12.08 11 SER B C 1
ATOM 765 O O . SER B 1 11 ? 24.414 42.907 33.574 1.00 20.97 11 SER B O 1
ATOM 768 N N . GLY B 1 12 ? 26.074 44.264 34.304 1.00 21.73 12 GLY B N 1
ATOM 769 C CA . GLY B 1 12 ? 26.501 43.419 35.408 1.00 19.51 12 GLY B CA 1
ATOM 770 C C . GLY B 1 12 ? 28.012 43.299 35.442 1.00 25.30 12 GLY B C 1
ATOM 771 O O . GLY B 1 12 ? 28.707 44.236 35.069 1.00 26.12 12 GLY B O 1
ATOM 772 N N . HIS B 1 13 ? 28.539 42.151 35.864 1.00 26.20 13 HIS B N 1
ATOM 773 C CA . HIS B 1 13 ? 29.983 41.931 35.751 1.00 25.99 13 HIS B CA 1
ATOM 774 C C . HIS B 1 13 ? 30.216 41.267 34.405 1.00 21.71 13 HIS B C 1
ATOM 775 O O . HIS B 1 13 ? 30.201 40.031 34.291 1.00 18.96 13 HIS B O 1
ATOM 782 N N . VAL B 1 14 ? 30.382 42.104 33.381 1.00 22.91 14 VAL B N 1
ATOM 783 C CA . VAL B 1 14 ? 30.283 41.645 32.009 1.00 13.98 14 VAL B CA 1
ATOM 784 C C . VAL B 1 14 ? 31.495 42.008 31.156 1.00 11.03 14 VAL B C 1
ATOM 785 O O . VAL B 1 14 ? 31.565 41.630 30.013 1.00 12.64 14 VAL B O 1
ATOM 789 N N . GLN B 1 15 ? 32.441 42.734 31.716 1.00 9.56 15 GLN B N 1
ATOM 790 C CA . GLN B 1 15 ? 33.660 43.047 31.004 1.00 13.52 15 GLN B CA 1
ATOM 791 C C . GLN B 1 15 ? 34.822 42.352 31.669 1.00 14.58 15 GLN B C 1
ATOM 792 O O . GLN B 1 15 ? 34.862 42.208 32.884 1.00 16.24 15 GLN B O 1
ATOM 798 N N . GLY B 1 16 ? 35.795 41.969 30.859 1.00 13.17 16 GLY B N 1
ATOM 799 C CA . GLY B 1 16 ? 36.933 41.205 31.323 1.00 14.84 16 GLY B CA 1
ATOM 800 C C . GLY B 1 16 ? 36.570 39.803 31.809 1.00 16.47 16 GLY B C 1
ATOM 801 O O . GLY B 1 16 ? 37.296 39.215 32.602 1.00 18.53 16 GLY B O 1
ATOM 802 N N . VAL B 1 17 ? 35.453 39.262 31.341 1.00 14.24 17 VAL B N 1
ATOM 803 C CA . VAL B 1 17 ? 35.009 37.951 31.811 1.00 12.65 17 VAL B CA 1
ATOM 804 C C . VAL B 1 17 ? 34.584 37.040 30.665 1.00 15.48 17 VAL B C 1
ATOM 805 O O . VAL B 1 17 ? 33.760 36.152 30.860 1.00 13.27 17 VAL B O 1
ATOM 809 N N . GLY B 1 18 ? 35.128 37.285 29.473 1.00 12.70 18 GLY B N 1
ATOM 810 C CA . GLY B 1 18 ? 34.887 36.424 28.326 1.00 14.25 18 GLY B CA 1
ATOM 811 C C . GLY B 1 18 ? 33.507 36.604 27.738 1.00 13.64 18 GLY B C 1
ATOM 812 O O . GLY B 1 18 ? 33.004 35.736 27.022 1.00 13.31 18 GLY B O 1
ATOM 813 N N . PHE B 1 19 ? 32.868 37.722 28.040 1.00 12.91 19 PHE B N 1
ATOM 814 C CA . PHE B 1 19 ? 31.453 37.846 27.668 1.00 9.81 19 PHE B CA 1
ATOM 815 C C . PHE B 1 19 ? 31.281 38.159 26.193 1.00 10.36 19 PHE B C 1
ATOM 816 O O . PHE B 1 19 ? 30.410 37.613 25.549 1.00 10.89 19 PHE B O 1
ATOM 824 N N . ARG B 1 20 ? 32.133 39.014 25.640 1.00 12.58 20 ARG B N 1
ATOM 825 C CA . ARG B 1 20 ? 32.022 39.296 24.205 1.00 13.95 20 ARG B CA 1
ATOM 826 C C . ARG B 1 20 ? 32.411 38.090 23.342 1.00 10.07 20 ARG B C 1
ATOM 827 O O . ARG B 1 20 ? 31.765 37.788 22.348 1.00 12.39 20 ARG B O 1
ATOM 835 N N . TYR B 1 21 ? 33.485 37.418 23.711 1.00 10.58 21 TYR B N 1
ATOM 836 C CA . TYR B 1 21 ? 33.872 36.196 22.991 1.00 14.26 21 TYR B CA 1
ATOM 837 C C . TYR B 1 21 ? 32.775 35.124 22.995 1.00 11.04 21 TYR B C 1
ATOM 838 O O . TYR B 1 21 ? 32.408 34.567 21.954 1.00 12.18 21 TYR B O 1
ATOM 847 N N . HIS B 1 22 ? 32.251 34.827 24.177 1.00 11.94 22 HIS B N 1
ATOM 848 C CA . HIS B 1 22 ? 31.239 33.796 24.311 1.00 12.71 22 HIS B CA 1
ATOM 849 C C . HIS B 1 22 ? 29.968 34.232 23.595 1.00 14.66 22 HIS B C 1
ATOM 850 O O . HIS B 1 22 ? 29.315 33.423 22.939 1.00 12.53 22 HIS B O 1
ATOM 857 N N . THR B 1 23 ? 29.628 35.516 23.690 1.00 14.38 23 THR B N 1
ATOM 858 C CA . THR B 1 23 ? 28.426 35.995 23.013 1.00 10.29 23 THR B CA 1
ATOM 859 C C . THR B 1 23 ? 28.622 35.881 21.508 1.00 10.39 23 THR B C 1
ATOM 860 O O . THR B 1 23 ? 27.753 35.415 20.803 1.00 13.12 23 THR B O 1
ATOM 864 N N . SER B 1 24 ? 29.774 36.316 21.013 1.00 12.17 24 SER B N 1
ATOM 865 C CA . SER B 1 24 ? 29.996 36.192 19.585 1.00 13.10 24 SER B CA 1
ATOM 866 C C . SER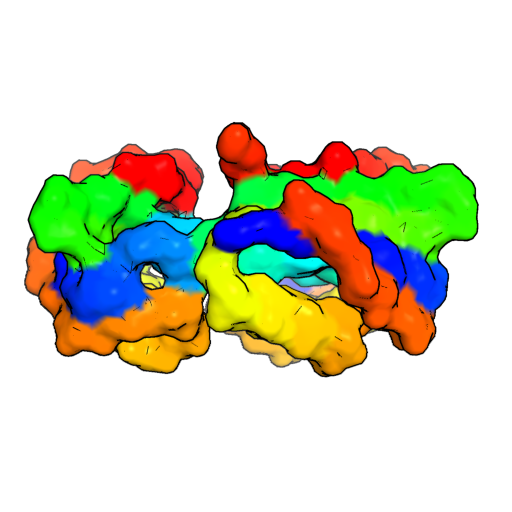 B 1 24 ? 29.996 34.704 19.146 1.00 13.20 24 SER B C 1
ATOM 867 O O . SER B 1 24 ? 29.439 34.367 18.101 1.00 11.49 24 SER B O 1
ATOM 870 N N . HIS B 1 25 ? 30.585 33.831 19.958 1.00 7.77 25 HIS B N 1
ATOM 871 C CA . HIS B 1 25 ? 30.559 32.395 19.638 1.00 12.55 25 HIS B CA 1
ATOM 872 C C . HIS B 1 25 ? 29.111 31.910 19.558 1.00 17.25 25 HIS B C 1
ATOM 873 O O . HIS B 1 25 ? 28.711 31.232 18.605 1.00 11.06 25 HIS B O 1
ATOM 880 N N . GLN B 1 26 ? 28.314 32.283 20.548 1.00 13.32 26 GLN B N 1
ATOM 881 C CA . GLN B 1 26 ? 26.914 31.873 20.551 1.00 11.83 26 GLN B CA 1
ATOM 882 C C . GLN B 1 26 ? 26.136 32.404 19.324 1.00 11.26 26 GLN B C 1
ATOM 883 O O . GLN B 1 26 ? 25.386 31.667 18.679 1.00 9.87 26 GLN B O 1
ATOM 889 N N . GLY B 1 27 ? 26.349 33.660 18.960 1.00 9.74 27 GLY B N 1
ATOM 890 C CA . GLY B 1 27 ? 25.705 34.199 17.785 1.00 14.47 27 GLY B CA 1
ATOM 891 C C . GLY B 1 27 ? 26.097 33.486 16.505 1.00 13.70 27 GLY B C 1
ATOM 892 O O . GLY B 1 27 ? 25.240 33.240 15.633 1.00 10.13 27 GLY B O 1
ATOM 893 N N . LEU B 1 28 ? 27.392 33.181 16.371 1.00 14.73 28 LEU B N 1
ATOM 894 C CA . LEU B 1 28 ? 27.883 32.512 15.173 1.00 13.22 28 LEU B CA 1
ATOM 895 C C . LEU B 1 28 ? 27.297 31.108 15.104 1.00 13.88 28 LEU B C 1
ATOM 896 O O . LEU B 1 28 ? 26.948 30.664 14.021 1.00 11.10 28 LEU B O 1
ATOM 901 N N . LYS B 1 29 ? 27.154 30.429 16.255 1.00 12.12 29 LYS B N 1
ATOM 902 C CA . LYS B 1 29 ? 26.556 29.085 16.257 1.00 18.59 29 LYS B CA 1
ATOM 903 C C . LYS B 1 29 ? 25.077 29.149 15.844 1.00 18.66 29 LYS B C 1
ATOM 904 O O . LYS B 1 29 ? 24.531 28.161 15.353 1.00 20.62 29 LYS B O 1
ATOM 910 N N . LEU B 1 30 ? 24.467 30.332 16.002 1.00 19.07 30 LEU B N 1
ATOM 911 C CA . LEU B 1 30 ? 23.056 30.563 15.671 1.00 18.78 30 LEU B CA 1
ATOM 912 C C . LEU B 1 30 ? 22.870 31.074 14.254 1.00 23.92 30 LEU B C 1
ATOM 913 O O . LEU B 1 30 ? 21.738 31.276 13.812 1.00 23.58 30 LEU B O 1
ATOM 918 N N . GLY B 1 31 ? 23.971 31.320 13.548 1.00 22.66 31 GLY B N 1
ATOM 919 C CA . GLY B 1 31 ? 23.888 31.892 12.215 1.00 15.80 31 GLY B CA 1
ATOM 920 C C . GLY B 1 31 ? 23.675 33.403 12.205 1.00 21.01 31 GLY B C 1
ATOM 921 O O . GLY B 1 31 ? 23.306 33.988 11.182 1.00 19.88 31 GLY B O 1
ATOM 922 N N . LEU B 1 32 ? 23.916 34.045 13.338 1.00 18.96 32 LEU B N 1
ATOM 923 C CA . LEU B 1 32 ? 23.700 35.491 13.418 1.00 18.80 32 LEU B CA 1
ATOM 924 C C . LEU B 1 32 ? 24.923 36.314 13.012 1.00 18.37 32 LEU B C 1
ATOM 925 O O . LEU B 1 32 ? 26.053 35.816 12.992 1.00 18.70 32 LEU B O 1
ATOM 930 N N . THR B 1 33 ? 24.687 37.585 12.697 1.00 17.40 33 THR B N 1
ATOM 931 C CA . THR B 1 33 ? 25.763 38.531 12.438 1.00 16.92 33 THR B CA 1
ATOM 932 C C . THR B 1 33 ? 25.520 39.748 13.353 1.00 21.81 33 THR B C 1
ATOM 933 O O . THR B 1 33 ? 24.402 39.963 13.839 1.00 17.13 33 THR B O 1
ATOM 937 N N . GLY B 1 34 ? 26.570 40.520 13.609 1.00 14.43 34 GLY B N 1
ATOM 938 C CA . GLY B 1 34 ? 26.478 41.611 14.554 1.00 19.02 34 GLY B CA 1
ATOM 939 C C . GLY B 1 34 ? 27.780 41.791 15.325 1.00 11.78 34 GLY B C 1
ATOM 940 O O . GLY B 1 34 ? 28.865 41.551 14.801 1.00 15.24 34 GLY B O 1
ATOM 941 N N . TYR B 1 35 ? 27.665 42.219 16.573 1.00 15.63 35 TYR B N 1
ATOM 942 C CA . TYR B 1 35 ? 28.844 42.510 17.358 1.00 9.27 35 TYR B CA 1
ATOM 943 C C . TYR B 1 35 ? 28.524 42.502 18.841 1.00 12.82 35 TYR B C 1
ATOM 944 O O . TYR B 1 35 ? 27.357 42.601 19.229 1.00 18.27 35 TYR B O 1
ATOM 953 N N . ALA B 1 36 ? 29.555 42.355 19.668 1.00 13.02 36 ALA B N 1
ATOM 954 C CA . ALA B 1 36 ? 29.412 42.527 21.104 1.00 12.92 36 ALA B CA 1
ATOM 955 C C . ALA B 1 36 ? 30.446 43.570 21.486 1.00 14.97 36 ALA B C 1
ATOM 956 O O . ALA B 1 36 ? 31.649 43.315 21.390 1.00 21.95 36 ALA B O 1
ATOM 958 N N . LYS B 1 37 ? 29.973 44.752 21.874 1.00 12.23 37 LYS B N 1
ATOM 959 C CA . LYS B 1 37 ? 30.838 45.916 22.116 1.00 13.14 37 LYS B CA 1
ATOM 960 C C . LYS B 1 37 ? 30.920 46.326 23.590 1.00 17.81 37 LYS B 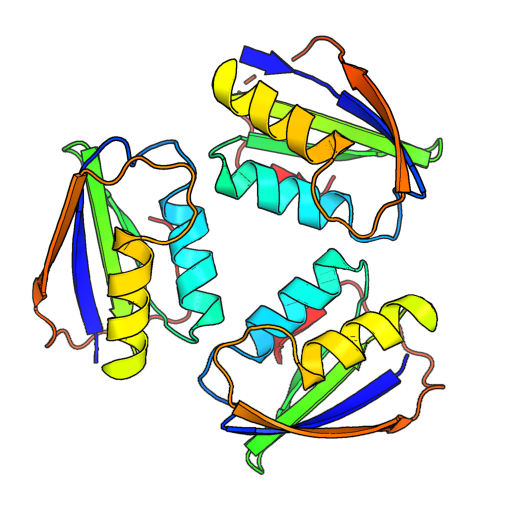C 1
ATOM 961 O O . LYS B 1 37 ? 29.893 46.463 24.263 1.00 16.06 37 LYS B O 1
ATOM 967 N N . ASN B 1 38 ? 32.142 46.494 24.102 1.00 14.28 38 ASN B N 1
ATOM 968 C CA . ASN B 1 38 ? 32.314 47.014 25.447 1.00 21.97 38 ASN B CA 1
ATOM 969 C C . ASN B 1 38 ? 31.956 48.479 25.415 1.00 11.20 38 ASN B C 1
ATOM 970 O O . ASN B 1 38 ? 32.326 49.167 24.480 1.00 12.41 38 ASN B O 1
ATOM 975 N N . LEU B 1 39 ? 31.250 48.953 26.438 1.00 11.62 39 LEU B N 1
ATOM 976 C CA . LEU B 1 39 ? 30.858 50.350 26.507 1.00 19.80 39 LEU B CA 1
ATOM 977 C C . LEU B 1 39 ? 31.648 50.995 27.656 1.00 16.33 39 LEU B C 1
ATOM 978 O O . LEU B 1 39 ? 31.994 50.330 28.633 1.00 14.35 39 LEU B O 1
ATOM 983 N N . ASN B 1 40 ? 31.908 52.285 27.538 1.00 13.47 40 ASN B N 1
ATOM 984 C CA . ASN B 1 40 ? 32.681 52.986 28.546 1.00 13.91 40 ASN B CA 1
ATOM 985 C C . ASN B 1 40 ? 32.156 52.827 29.961 1.00 15.94 40 ASN B C 1
ATOM 986 O O . ASN B 1 40 ? 32.948 52.739 30.905 1.00 14.06 40 ASN B O 1
ATOM 991 N N . ASN B 1 41 ? 30.833 52.750 30.095 1.00 17.44 41 ASN B N 1
ATOM 992 C CA . ASN B 1 41 ? 30.171 52.671 31.403 1.00 20.60 41 ASN B CA 1
ATOM 993 C C . ASN B 1 41 ? 30.176 51.287 32.052 1.00 22.44 41 ASN B C 1
ATOM 994 O O . ASN B 1 41 ? 29.616 51.083 33.145 1.00 20.21 41 ASN B O 1
ATOM 999 N N . GLY B 1 42 ? 30.799 50.329 31.389 1.00 18.44 42 GLY B N 1
ATOM 1000 C CA . GLY B 1 42 ? 30.809 48.977 31.926 1.00 19.56 42 GLY B CA 1
ATOM 1001 C C . GLY B 1 42 ? 29.759 48.014 31.393 1.00 13.12 42 GLY B C 1
ATOM 1002 O O . GLY B 1 42 ? 29.843 46.825 31.656 1.00 17.14 42 GLY B O 1
ATOM 1003 N N . ASP B 1 43 ? 28.766 48.519 30.667 1.00 13.01 43 ASP B N 1
ATOM 1004 C CA . ASP B 1 43 ? 27.809 47.654 29.984 1.00 16.25 43 ASP B CA 1
ATOM 1005 C C . ASP B 1 43 ? 28.454 47.006 28.758 1.00 14.43 43 ASP B C 1
ATOM 1006 O O . ASP B 1 43 ? 29.523 47.397 28.316 1.00 17.73 43 ASP B O 1
ATOM 1011 N N . VAL B 1 44 ? 27.776 46.013 28.203 1.00 13.05 44 VAL B N 1
ATOM 1012 C CA . VAL B 1 44 ? 28.153 45.485 26.908 1.00 15.26 44 VAL B CA 1
ATOM 1013 C C . VAL B 1 44 ? 26.978 45.617 25.984 1.00 16.81 44 VAL B C 1
ATOM 1014 O O . VAL B 1 44 ? 25.861 45.333 26.372 1.00 18.76 44 VAL B O 1
ATOM 1018 N N . GLU B 1 45 ? 27.225 46.071 24.762 1.00 19.24 45 GLU B N 1
ATOM 1019 C CA . GLU B 1 45 ? 26.154 46.296 23.811 1.00 11.33 45 GLU B CA 1
ATOM 1020 C C . GLU B 1 45 ? 26.223 45.211 22.737 1.00 15.85 45 GLU B C 1
ATOM 1021 O O . GLU B 1 45 ? 27.208 45.111 22.014 1.00 15.64 45 GLU B O 1
ATOM 1027 N N . VAL B 1 46 ? 25.188 44.380 22.657 1.00 14.17 46 VAL B N 1
ATOM 1028 C CA . VAL B 1 46 ? 25.162 43.297 21.692 1.00 13.15 46 VAL B CA 1
ATOM 1029 C C . VAL B 1 46 ? 24.172 43.667 20.599 1.00 16.29 46 VAL B C 1
ATOM 1030 O O . VAL B 1 46 ? 23.007 43.978 20.882 1.00 14.77 46 VAL B O 1
ATOM 1034 N N . VAL B 1 47 ? 24.640 43.682 19.357 1.00 10.78 47 VAL B N 1
ATOM 1035 C CA . VAL B 1 47 ? 23.724 43.868 18.237 1.00 17.17 47 VAL B CA 1
ATOM 1036 C C . VAL B 1 47 ? 23.697 42.593 17.422 1.00 18.53 47 VAL B C 1
ATOM 1037 O O . VAL B 1 47 ? 24.733 42.001 17.148 1.00 20.95 47 VAL B O 1
ATOM 1041 N N . ALA B 1 48 ? 22.512 42.134 17.058 1.00 18.19 48 ALA B N 1
ATOM 1042 C CA . ALA B 1 48 ? 22.441 40.902 16.288 1.00 15.73 48 ALA B CA 1
ATOM 1043 C C . ALA B 1 48 ? 21.377 40.976 15.219 1.00 19.80 48 ALA B C 1
ATOM 1044 O O . ALA B 1 48 ? 20.296 41.535 15.426 1.00 22.80 48 ALA B O 1
ATOM 1046 N N . CYS B 1 49 ? 21.689 40.380 14.077 1.00 28.19 49 CYS B N 1
ATOM 1047 C CA . CYS B 1 49 ? 20.815 40.413 12.919 1.00 18.34 49 CYS B CA 1
ATOM 1048 C C . CYS B 1 49 ? 20.602 39.006 12.384 1.00 20.85 49 CYS B C 1
ATOM 1049 O O . CYS B 1 49 ? 21.563 38.266 12.139 1.00 17.69 49 CYS B O 1
ATOM 1052 N N . GLY B 1 50 ? 19.326 38.660 12.226 1.00 28.81 50 GLY B N 1
ATOM 1053 C CA . GLY B 1 50 ? 18.869 37.386 11.704 1.00 22.07 50 GLY B CA 1
ATOM 1054 C C . GLY B 1 50 ? 17.369 37.246 11.930 1.00 29.37 50 GLY B C 1
ATOM 1055 O O . GLY B 1 50 ? 16.647 38.253 12.101 1.00 30.25 50 GLY B O 1
ATOM 1056 N N . THR B 1 51 ? 16.885 36.006 11.940 1.00 27.78 51 THR B N 1
ATOM 1057 C CA . THR B 1 51 ? 15.451 35.760 12.112 1.00 29.88 51 THR B CA 1
ATOM 1058 C C . THR B 1 51 ? 14.960 36.087 13.516 1.00 32.35 51 THR B C 1
ATOM 1059 O O . THR B 1 51 ? 15.690 35.904 14.490 1.00 31.52 51 THR B O 1
ATOM 1063 N N . PRO B 1 52 ? 13.706 36.561 13.624 1.00 33.16 52 PRO B N 1
ATOM 1064 C CA . PRO B 1 52 ? 13.082 36.830 14.924 1.00 31.02 52 PRO B CA 1
ATOM 1065 C C . PRO B 1 52 ? 13.254 35.650 15.861 1.00 30.78 52 PRO B C 1
ATOM 1066 O O . PRO B 1 52 ? 13.496 35.830 17.046 1.00 28.79 52 PRO B O 1
ATOM 1070 N N . GLU B 1 53 ? 13.152 34.442 15.320 1.00 38.39 53 GLU B N 1
ATOM 1071 C CA . GLU B 1 53 ? 13.314 33.250 16.141 1.00 37.90 53 GLU B CA 1
ATOM 1072 C C . GLU B 1 53 ? 14.763 33.091 16.607 1.00 27.44 53 GLU B C 1
ATOM 1073 O O . GLU B 1 53 ? 15.029 32.825 17.781 1.00 19.39 53 GLU B O 1
ATOM 1079 N N . ARG B 1 54 ? 15.713 33.278 15.708 1.00 27.01 54 ARG B N 1
ATOM 1080 C CA . ARG B 1 54 ? 17.093 33.130 16.143 1.00 23.94 54 ARG B CA 1
ATOM 1081 C C . ARG B 1 54 ? 17.509 34.218 17.142 1.00 18.59 54 ARG B C 1
ATOM 1082 O O . ARG B 1 54 ? 18.340 33.981 18.019 1.00 18.29 54 ARG B O 1
ATOM 1090 N N . LEU B 1 55 ? 16.918 35.405 17.018 1.00 23.77 55 LEU B N 1
ATOM 1091 C CA . LEU B 1 55 ? 17.222 36.481 17.955 1.00 21.76 55 LEU B CA 1
ATOM 1092 C C . LEU B 1 55 ? 16.687 36.181 19.350 1.00 17.80 55 LEU B C 1
ATOM 1093 O O . LEU B 1 55 ? 17.326 36.532 20.344 1.00 22.35 55 LEU B O 1
ATOM 1098 N N . GLU B 1 56 ? 15.522 35.535 19.431 1.00 20.26 56 GLU B N 1
ATOM 1099 C CA . GLU B 1 56 ? 14.995 35.137 20.721 1.00 21.47 56 GLU B CA 1
ATOM 1100 C C . GLU B 1 56 ? 15.933 34.156 21.380 1.00 23.40 56 GLU B C 1
ATOM 1101 O O . GLU B 1 56 ? 16.059 34.151 22.597 1.00 25.97 56 GLU B O 1
ATOM 1107 N N . GLU B 1 57 ? 16.578 33.313 20.575 1.00 22.15 57 GLU B N 1
ATOM 1108 C CA . GLU B 1 57 ? 17.479 32.305 21.114 1.00 19.43 57 GLU B CA 1
ATOM 1109 C C . GLU B 1 57 ? 18.707 32.969 21.717 1.00 12.27 57 GLU B C 1
ATOM 1110 O O . GLU B 1 57 ? 19.190 32.587 22.805 1.00 15.81 57 GLU B O 1
ATOM 1116 N N . LEU B 1 58 ? 19.211 33.984 21.029 1.00 10.26 58 LEU B N 1
ATOM 1117 C CA . LEU B 1 58 ? 20.301 34.757 21.608 1.00 11.53 58 LEU B CA 1
ATOM 1118 C C . LEU B 1 58 ? 19.917 35.399 22.960 1.00 10.21 58 LEU B C 1
ATOM 1119 O O . LEU B 1 58 ? 20.681 35.349 23.931 1.00 12.84 58 LEU B O 1
ATOM 1124 N N . TYR B 1 59 ? 18.731 35.992 23.017 1.00 13.96 59 TYR B N 1
ATOM 1125 C CA . TYR B 1 59 ? 18.259 36.651 24.243 1.00 17.77 59 TYR B CA 1
ATOM 1126 C C . TYR B 1 59 ? 18.172 35.653 25.398 1.00 23.50 59 TYR B C 1
ATOM 1127 O O . TYR B 1 59 ? 18.642 35.941 26.504 1.00 29.85 59 TYR B O 1
ATOM 1136 N N . LEU B 1 60 ? 17.599 34.478 25.124 1.00 17.05 60 LEU B N 1
ATOM 1137 C CA . LEU B 1 60 ? 17.525 33.406 26.103 1.00 27.08 60 LEU B CA 1
ATOM 1138 C C . LEU B 1 60 ? 18.895 33.126 26.657 1.00 23.18 60 LEU B C 1
ATOM 1139 O O . LEU B 1 60 ? 19.048 32.947 27.870 1.00 18.86 60 LEU B O 1
ATOM 1144 N N . TRP B 1 61 ? 19.884 33.075 25.755 1.00 18.62 6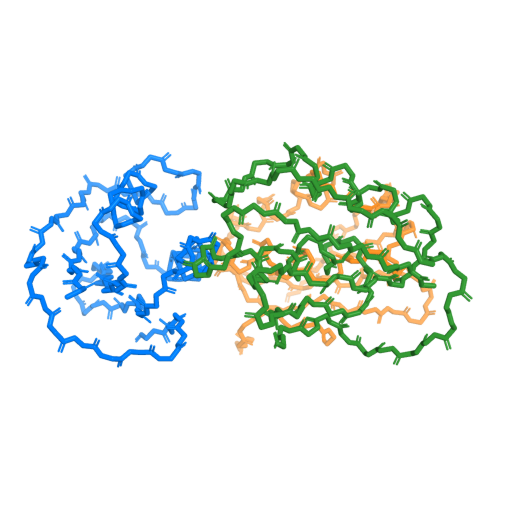1 TRP B N 1
ATOM 1145 C CA . TRP B 1 61 ? 21.247 32.737 26.130 1.00 18.74 61 TRP B CA 1
ATOM 1146 C C . TRP B 1 61 ? 21.881 33.837 26.976 1.00 21.89 61 TRP B C 1
ATOM 1147 O O . TRP B 1 61 ? 22.606 33.550 27.937 1.00 20.39 61 TRP B O 1
ATOM 1158 N N . LEU B 1 62 ? 21.643 35.084 26.578 1.00 12.53 62 LEU B N 1
ATOM 1159 C CA . LEU B 1 62 ? 22.192 36.228 27.277 1.00 18.53 62 LEU B CA 1
ATOM 1160 C C . LEU B 1 62 ? 21.742 36.218 28.725 1.00 23.89 62 LEU B C 1
ATOM 1161 O O . LEU B 1 62 ? 22.511 36.524 29.644 1.00 26.93 62 LEU B O 1
ATOM 1166 N N . GLN B 1 63 ? 20.498 35.834 28.937 1.00 20.44 63 GLN B N 1
ATOM 1167 C CA . GLN B 1 63 ? 19.961 35.870 30.281 1.00 17.81 63 GLN B CA 1
ATOM 1168 C C . GLN B 1 63 ? 20.254 34.599 31.120 1.00 31.26 63 GLN B C 1
ATOM 1169 O O . GLN B 1 63 ? 20.618 34.697 32.307 1.00 26.59 63 GLN B O 1
ATOM 1175 N N . GLU B 1 64 ? 20.144 33.419 30.504 1.00 28.54 64 GLU B N 1
ATOM 1176 C CA . GLU B 1 64 ? 20.209 32.164 31.255 1.00 28.77 64 GLU B CA 1
ATOM 1177 C C . GLU B 1 64 ? 21.304 31.190 30.823 1.00 30.98 64 GLU B C 1
ATOM 1178 O O . GLU B 1 64 ? 21.602 30.237 31.549 1.00 31.73 64 GLU B O 1
ATOM 1184 N N . GLY B 1 65 ? 21.889 31.416 29.648 1.00 28.90 65 GLY B N 1
ATOM 1185 C CA . GLY B 1 65 ? 22.928 30.535 29.140 1.00 23.96 65 GLY B CA 1
ATOM 1186 C C . GLY B 1 65 ? 24.092 30.460 30.106 1.00 20.45 65 GLY B C 1
ATOM 1187 O O . GLY B 1 65 ? 24.501 31.474 30.682 1.00 16.44 65 GLY B O 1
ATOM 1188 N N . PRO B 1 66 ? 24.622 29.249 30.317 1.00 22.46 66 PRO B N 1
ATOM 1189 C CA . PRO B 1 66 ? 25.856 29.129 31.090 1.00 25.24 66 PRO B CA 1
ATOM 1190 C C . PRO B 1 66 ? 26.953 30.081 30.587 1.00 25.61 66 PRO B C 1
ATOM 1191 O O . PRO B 1 66 ? 27.213 30.150 29.376 1.00 18.13 66 PRO B O 1
ATOM 1195 N N . LYS B 1 67 ? 27.581 30.811 31.506 1.00 16.79 67 LYS B N 1
ATOM 1196 C CA . LYS B 1 67 ? 28.644 31.718 31.111 1.00 18.64 67 LYS B CA 1
ATOM 1197 C C . LYS B 1 67 ? 29.409 32.223 32.319 1.00 19.88 67 LYS B C 1
ATOM 1198 O O . LYS B 1 67 ? 28.941 32.139 33.459 1.00 16.22 67 LYS B O 1
ATOM 1204 N N . THR B 1 68 ? 30.584 32.783 32.067 1.00 23.12 68 THR B N 1
ATOM 1205 C CA . THR B 1 68 ? 31.388 33.337 33.137 1.00 20.49 68 THR B CA 1
ATOM 1206 C C . THR B 1 68 ?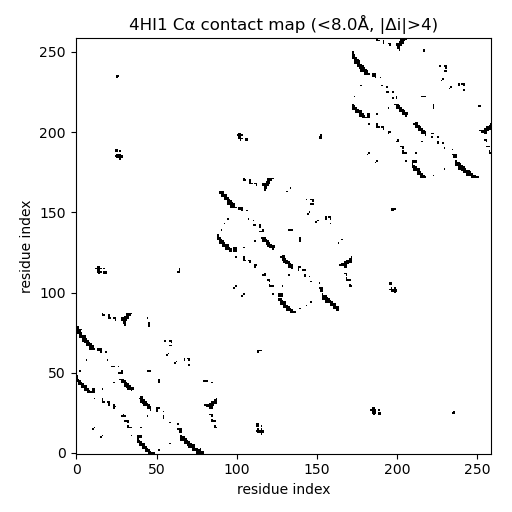 30.807 34.643 33.706 1.00 20.37 68 THR B C 1
ATOM 1207 O O . THR B 1 68 ? 30.877 34.870 34.908 1.00 16.34 68 THR B O 1
ATOM 1211 N N . ALA B 1 69 ? 30.198 35.474 32.859 1.00 14.29 69 ALA B N 1
ATOM 1212 C CA . ALA B 1 69 ? 29.752 36.800 33.294 1.00 9.48 69 ALA B CA 1
ATOM 1213 C C . ALA B 1 69 ? 28.565 36.725 34.254 1.00 12.13 69 ALA B C 1
ATOM 1214 O O . ALA B 1 69 ? 27.808 35.767 34.220 1.00 15.43 69 ALA B O 1
ATOM 1216 N N . SER B 1 70 ? 28.423 37.718 35.132 1.00 17.61 70 SER B N 1
ATOM 1217 C CA . SER B 1 70 ? 27.250 37.758 35.986 1.00 21.21 70 SER B CA 1
ATOM 1218 C C . SER B 1 70 ? 26.374 38.864 35.486 1.00 22.84 70 SER B C 1
ATOM 1219 O O . SER B 1 70 ? 26.578 40.047 35.781 1.00 18.30 70 SER B O 1
ATOM 1222 N N . VAL B 1 71 ? 25.387 38.459 34.712 1.00 19.43 71 VAL B N 1
ATOM 1223 C CA . VAL B 1 71 ? 24.499 39.397 34.083 1.00 23.18 71 VAL B CA 1
ATOM 1224 C C . VAL B 1 71 ? 23.445 39.782 35.111 1.00 23.63 71 VAL B C 1
ATOM 1225 O O . VAL B 1 71 ? 22.910 38.933 35.830 1.00 18.75 71 VAL B O 1
ATOM 1229 N N . ARG B 1 72 ? 23.173 41.075 35.201 1.00 31.27 72 ARG B N 1
ATOM 1230 C CA . ARG B 1 72 ? 22.141 41.568 36.099 1.00 28.80 72 ARG B CA 1
ATOM 1231 C C . ARG B 1 72 ? 20.886 41.840 35.294 1.00 29.74 72 ARG B C 1
ATOM 1232 O O . ARG B 1 72 ? 19.797 41.417 35.673 1.00 25.73 72 ARG B O 1
ATOM 1240 N N . GLN B 1 73 ? 21.042 42.531 34.166 1.00 24.77 73 GLN B N 1
ATOM 1241 C CA . GLN B 1 73 ? 19.885 42.894 33.353 1.00 20.51 73 GLN B CA 1
ATOM 1242 C C . GLN B 1 73 ? 20.212 42.822 31.859 1.00 14.89 73 GLN B C 1
ATOM 1243 O O . GLN B 1 73 ? 21.341 43.078 31.433 1.00 13.06 73 GLN B O 1
ATOM 1249 N N . VAL B 1 74 ? 19.217 42.441 31.074 1.00 21.49 74 VAL B N 1
ATOM 1250 C CA . VAL B 1 74 ? 19.358 42.411 29.629 1.00 21.10 74 VAL B CA 1
ATOM 1251 C C . VAL B 1 74 ? 18.235 43.250 29.054 1.00 25.05 74 VAL B C 1
ATOM 1252 O O . VAL B 1 74 ? 17.043 42.905 29.122 1.00 26.42 74 VAL B O 1
ATOM 1256 N N . ARG B 1 75 ? 18.639 44.394 28.534 1.00 18.62 75 ARG B N 1
ATOM 1257 C CA . ARG B 1 75 ? 17.732 45.343 27.950 1.00 20.44 75 ARG B CA 1
ATOM 1258 C C . ARG B 1 75 ? 17.450 45.040 26.494 1.00 17.67 75 ARG B C 1
ATOM 1259 O O . ARG B 1 75 ? 18.369 44.994 25.699 1.00 21.92 75 ARG B O 1
ATOM 1267 N N . ARG B 1 76 ? 16.186 44.866 26.134 1.00 18.76 76 ARG B N 1
ATOM 1268 C CA . ARG B 1 76 ? 15.841 44.727 24.713 1.00 26.85 76 ARG B CA 1
ATOM 1269 C C . ARG B 1 76 ? 15.615 46.108 24.135 1.00 20.89 76 ARG B C 1
ATOM 1270 O O . ARG B 1 76 ? 14.784 46.877 24.648 1.00 25.89 76 ARG B O 1
ATOM 1278 N N . LEU B 1 77 ? 16.351 46.424 23.080 1.00 19.16 77 LEU B N 1
ATOM 1279 C CA . LEU B 1 77 ? 16.290 47.744 22.446 1.00 20.95 77 LEU B CA 1
ATOM 1280 C C . LEU B 1 77 ? 16.215 47.592 20.921 1.00 23.22 77 LEU B C 1
ATOM 1281 O O . LEU B 1 77 ? 16.553 46.534 20.383 1.00 29.46 77 LEU B O 1
ATOM 1286 N N . SER B 1 78 ? 15.767 48.626 20.218 1.00 24.53 78 SER B N 1
ATOM 1287 C CA . SER B 1 78 ? 15.62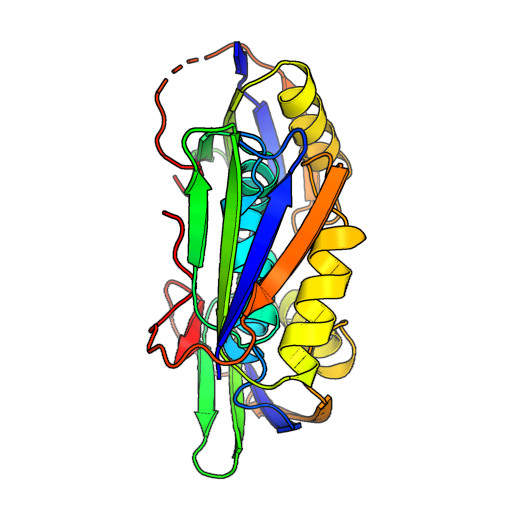9 48.536 18.756 1.00 24.35 78 SER B CA 1
ATOM 1288 C C . SER B 1 78 ? 16.950 48.668 17.968 1.00 30.56 78 SER B C 1
ATOM 1289 O O . SER B 1 78 ? 17.954 49.189 18.472 1.00 27.96 78 SER B O 1
ATOM 1292 N N . SER B 1 79 ? 16.921 48.202 16.720 1.00 36.09 79 SER B N 1
ATOM 1293 C CA . SER B 1 79 ? 18.068 48.279 15.818 1.00 33.79 79 SER B CA 1
ATOM 1294 C C . SER B 1 79 ? 17.661 47.868 14.398 1.00 37.02 79 SER B C 1
ATOM 1295 O O . SER B 1 79 ? 17.695 48.681 13.465 1.00 42.68 79 SER B O 1
ATOM 1298 N N . ASP B 1 84 ? 24.819 45.067 6.160 1.00 45.25 84 ASP B N 1
ATOM 1299 C CA . ASP B 1 84 ? 24.971 43.709 6.657 1.00 42.91 84 ASP B CA 1
ATOM 1300 C C . ASP B 1 84 ? 26.290 43.572 7.358 1.00 36.54 84 ASP B C 1
ATOM 1301 O O . ASP B 1 84 ? 27.347 43.765 6.755 1.00 37.60 84 ASP B O 1
ATOM 1306 N N . TYR B 1 85 ? 26.226 43.222 8.630 1.00 29.72 85 TYR B N 1
ATOM 1307 C CA . TYR B 1 85 ? 27.426 42.874 9.359 1.00 35.51 85 TYR B CA 1
ATOM 1308 C C . TYR B 1 85 ? 28.030 41.577 8.834 1.00 33.28 85 TYR B C 1
ATOM 1309 O O . TYR B 1 85 ? 27.321 40.638 8.470 1.00 33.91 85 TYR B O 1
ATOM 1318 N N . GLN B 1 86 ? 29.351 41.544 8.787 1.00 37.68 86 GLN B N 1
ATOM 1319 C CA . GLN B 1 86 ? 30.066 40.339 8.416 1.00 37.59 86 GLN B CA 1
ATOM 1320 C C . GLN B 1 86 ? 30.583 39.701 9.691 1.00 29.85 86 GLN B C 1
ATOM 1321 O O . GLN B 1 86 ? 31.410 40.281 10.396 1.00 28.74 86 GLN B O 1
ATOM 1327 N N . GLY B 1 87 ? 30.091 38.510 9.998 1.00 23.82 87 GLY B N 1
ATOM 1328 C CA . GLY B 1 87 ? 30.533 37.809 11.190 1.00 22.06 87 GLY B CA 1
ATOM 1329 C C . GLY B 1 87 ? 29.915 38.411 12.440 1.00 17.86 87 GLY B C 1
ATOM 1330 O O . GLY B 1 87 ? 28.966 39.176 12.368 1.00 16.35 87 GLY B O 1
ATOM 1331 N N . PHE B 1 88 ? 30.475 38.069 13.588 1.00 22.03 88 PHE B N 1
ATOM 1332 C CA . PHE B 1 88 ? 30.020 38.619 14.841 1.00 15.65 88 PHE B CA 1
ATOM 1333 C C . PHE B 1 88 ? 31.240 39.150 15.553 1.00 16.30 88 PHE B C 1
ATOM 1334 O O . PHE B 1 88 ? 31.991 38.391 16.149 1.00 14.70 88 PHE B O 1
ATOM 1342 N N . GLU B 1 89 ? 31.456 40.464 15.477 1.00 17.53 89 GLU B N 1
ATOM 1343 C CA . GLU B 1 89 ? 32.742 40.991 15.903 1.00 14.20 89 GLU B CA 1
ATOM 1344 C C . GLU B 1 89 ? 32.841 41.307 17.385 1.00 14.29 89 GLU B C 1
ATOM 1345 O O . GLU B 1 89 ? 31.856 41.693 18.050 1.00 12.44 89 GLU B O 1
ATOM 1351 N N . ILE B 1 90 ? 34.044 41.094 17.902 1.00 12.73 90 ILE B N 1
ATOM 1352 C CA . ILE B 1 90 ? 34.374 41.541 19.238 1.00 16.67 90 ILE B CA 1
ATOM 1353 C C . ILE B 1 90 ? 34.856 42.968 19.146 1.00 21.72 90 ILE B C 1
ATOM 1354 O O . ILE B 1 90 ? 35.974 43.234 18.687 1.00 15.93 90 ILE B O 1
ATOM 1359 N N . LEU B 1 91 ? 33.967 43.850 19.596 1.00 24.46 91 LEU B N 1
ATOM 1360 C CA . LEU B 1 91 ? 34.018 45.300 19.400 1.00 31.31 91 LEU B CA 1
ATOM 1361 C C . LEU B 1 91 ? 33.677 45.828 18.004 1.00 31.71 91 LEU B C 1
ATOM 1362 O O . LEU B 1 91 ? 32.509 46.049 17.672 1.00 33.84 91 LEU B O 1
ATOM 1368 N N . CYS C 1 5 ? 49.380 34.971 36.607 1.00 20.46 5 CYS C N 1
ATOM 1369 C CA . CYS C 1 5 ? 49.327 33.868 35.640 1.00 22.83 5 CYS C CA 1
ATOM 1370 C C . CYS C 1 5 ? 49.801 32.533 36.204 1.00 16.20 5 CYS C C 1
ATOM 1371 O O . CYS C 1 5 ? 50.768 32.471 36.952 1.00 23.66 5 CYS C O 1
ATOM 1374 N N . SER C 1 6 ? 49.126 31.457 35.816 1.00 17.74 6 SER C N 1
ATOM 1375 C CA . SER C 1 6 ? 49.527 30.146 36.259 1.00 17.80 6 SER C CA 1
ATOM 1376 C C . SER C 1 6 ? 49.968 29.279 35.085 1.00 20.50 6 SER C C 1
ATOM 1377 O O . SER C 1 6 ? 49.513 29.463 33.946 1.00 17.67 6 SER C O 1
ATOM 1380 N N . LYS C 1 7 ? 50.836 28.322 35.384 1.00 17.20 7 LYS C N 1
ATOM 1381 C CA . LYS C 1 7 ? 51.314 27.371 34.383 1.00 20.04 7 LYS C CA 1
ATOM 1382 C C . LYS C 1 7 ? 50.931 25.929 34.763 1.00 20.58 7 LYS C C 1
ATOM 1383 O O . LYS C 1 7 ? 51.054 25.508 35.925 1.00 21.77 7 LYS C O 1
ATOM 1389 N N . PHE C 1 8 ? 50.440 25.189 33.776 1.00 9.60 8 PHE C N 1
ATOM 1390 C CA . PHE C 1 8 ? 49.949 23.844 33.999 1.00 13.53 8 PHE C CA 1
ATOM 1391 C C . PHE C 1 8 ? 50.585 22.978 32.933 1.00 14.74 8 PHE C C 1
ATOM 1392 O O . PHE C 1 8 ? 50.562 23.335 31.732 1.00 14.31 8 PHE C O 1
ATOM 1400 N N . ILE C 1 9 ? 51.127 21.846 33.360 1.00 10.79 9 ILE C N 1
ATOM 1401 C CA . ILE C 1 9 ? 51.665 20.847 32.429 1.00 16.09 9 ILE C CA 1
ATOM 1402 C C . ILE C 1 9 ? 50.744 19.644 32.363 1.00 16.75 9 ILE C C 1
ATOM 1403 O O . ILE C 1 9 ? 50.523 18.932 33.350 1.00 19.33 9 ILE C O 1
ATOM 1408 N N . VAL C 1 10 ? 50.157 19.483 31.183 1.00 12.63 10 VAL C N 1
ATOM 1409 C CA . VAL C 1 10 ? 49.195 18.455 30.911 1.00 10.58 10 VAL C CA 1
ATOM 1410 C C . VAL C 1 10 ? 49.853 17.352 30.117 1.00 16.03 10 VAL C C 1
ATOM 1411 O O . VAL C 1 10 ? 50.458 17.587 29.056 1.00 10.95 10 VAL C O 1
ATOM 1415 N N . SER C 1 11 ? 49.718 16.143 30.639 1.00 19.86 11 SER C N 1
ATOM 1416 C CA . SER C 1 11 ? 50.316 14.972 30.024 1.00 24.65 11 SER C CA 1
ATOM 1417 C C . SER C 1 11 ? 49.220 13.977 29.702 1.00 22.27 11 SER C C 1
ATOM 1418 O O . SER C 1 11 ? 48.136 14.018 30.310 1.00 15.29 11 SER C O 1
ATOM 1421 N N . GLY C 1 12 ? 49.494 13.094 28.743 1.00 23.19 12 GLY C N 1
ATOM 1422 C CA . GLY C 1 12 ? 48.544 12.065 28.351 1.00 23.97 12 GLY C CA 1
ATOM 1423 C C . GLY C 1 12 ? 48.475 11.990 26.845 1.00 23.94 12 GLY C C 1
ATOM 1424 O O . GLY C 1 12 ? 49.458 12.300 26.169 1.00 24.57 12 GLY C O 1
ATOM 1425 N N . HIS C 1 13 ? 47.333 11.580 26.304 1.00 16.78 13 HIS C N 1
ATOM 1426 C CA . HIS C 1 13 ? 47.146 11.614 24.848 1.00 20.07 13 HIS C CA 1
ATOM 1427 C C . HIS C 1 13 ? 46.562 12.987 24.552 1.00 18.43 13 HIS C C 1
ATOM 1428 O O . HIS C 1 13 ? 45.328 13.165 24.546 1.00 11.50 13 HIS C O 1
ATOM 1435 N N . VAL C 1 14 ? 47.439 13.965 24.339 1.00 16.78 14 VAL C N 1
ATOM 1436 C CA . VAL C 1 14 ? 46.982 15.361 24.372 1.00 21.88 14 VAL C CA 1
ATOM 1437 C C . VAL C 1 14 ? 47.370 16.171 23.141 1.00 15.41 14 VAL C C 1
ATOM 1438 O O . VAL C 1 14 ? 47.000 17.328 23.032 1.00 16.06 14 VAL C O 1
ATOM 1442 N N . GLN C 1 15 ? 48.084 15.554 22.195 1.00 13.24 15 GLN C N 1
ATOM 1443 C CA . GLN C 1 15 ? 48.446 16.257 20.953 1.00 9.78 15 GLN C CA 1
ATOM 1444 C C . GLN C 1 15 ? 47.730 15.630 19.768 1.00 18.25 15 GLN C C 1
ATOM 1445 O O . GLN C 1 15 ? 47.460 14.419 19.754 1.00 15.33 15 GLN C O 1
ATOM 1451 N N . GLY C 1 16 ? 47.425 16.465 18.777 1.00 10.15 16 GLY C N 1
ATOM 1452 C CA . GLY C 1 16 ? 46.753 16.010 17.575 1.00 8.30 16 GLY C CA 1
ATOM 1453 C C . GLY C 1 16 ? 45.291 15.712 17.810 1.00 10.30 16 GLY C C 1
ATOM 1454 O O . GLY C 1 16 ? 44.668 15.069 16.977 1.00 13.72 16 GLY C O 1
ATOM 1455 N N . VAL C 1 17 ? 44.741 16.160 18.946 1.00 12.14 17 VAL C N 1
ATOM 1456 C CA . VAL C 1 17 ? 43.385 15.801 19.330 1.00 7.73 17 VAL C CA 1
ATOM 1457 C C . VAL C 1 17 ? 42.596 16.995 19.824 1.00 13.02 17 VAL C C 1
ATOM 1458 O O . VAL C 1 17 ? 41.768 16.856 20.715 1.00 14.74 17 VAL C O 1
ATOM 1462 N N . GLY C 1 18 ? 42.889 18.161 19.250 1.00 15.87 18 GLY C N 1
ATOM 1463 C CA . GLY C 1 18 ? 42.133 19.381 19.467 1.00 12.24 18 GLY C CA 1
ATOM 1464 C C . GLY C 1 18 ? 42.288 20.006 20.826 1.00 10.50 18 GLY C C 1
ATOM 1465 O O . GLY C 1 18 ? 41.484 20.870 21.216 1.00 11.12 18 GLY C O 1
ATOM 1466 N N . PHE C 1 19 ? 43.311 19.599 21.566 1.00 16.36 19 PHE C N 1
ATOM 1467 C CA . PHE C 1 19 ? 43.420 20.070 22.939 1.00 10.84 19 PHE C CA 1
ATOM 1468 C C . PHE C 1 19 ? 43.799 21.574 22.999 1.00 16.66 19 PHE C C 1
ATOM 1469 O O . PHE C 1 19 ? 43.204 22.334 23.736 1.00 12.09 19 PHE C O 1
ATOM 1477 N N . ARG C 1 20 ? 44.744 22.011 22.182 1.00 13.11 20 ARG C N 1
ATOM 1478 C CA . ARG C 1 20 ? 45.148 23.421 22.246 1.00 14.27 20 ARG C CA 1
ATOM 1479 C C . ARG C 1 20 ? 43.996 24.341 21.828 1.00 13.89 20 ARG C C 1
ATOM 1480 O O . ARG C 1 20 ? 43.794 25.397 22.437 1.00 9.49 20 ARG C O 1
ATOM 1488 N N . TYR C 1 21 ? 43.227 23.943 20.822 1.00 13.46 21 TYR C N 1
ATOM 1489 C CA . TYR C 1 21 ? 42.104 24.766 20.391 1.00 13.30 21 TYR C CA 1
ATOM 1490 C C . TYR C 1 21 ? 41.005 24.779 21.431 1.00 16.36 21 TYR C C 1
ATOM 1491 O O . TYR C 1 21 ? 40.459 25.843 21.793 1.00 14.33 21 TYR C O 1
ATOM 1500 N N . HIS C 1 22 ? 40.650 23.593 21.908 1.00 9.80 22 HIS C N 1
ATOM 1501 C CA . HIS C 1 22 ? 39.629 23.507 22.949 1.00 8.54 22 HIS C CA 1
ATOM 1502 C C . HIS C 1 22 ? 40.027 24.250 24.226 1.00 10.25 22 HIS C C 1
ATOM 1503 O O . HIS C 1 22 ? 39.209 24.944 24.836 1.00 11.07 22 HIS C O 1
ATOM 1510 N N . THR C 1 23 ? 41.273 24.104 24.639 1.00 7.28 23 THR C N 1
ATOM 1511 C CA . THR C 1 23 ? 41.789 24.897 25.749 1.00 11.30 23 THR C CA 1
ATOM 1512 C C . THR C 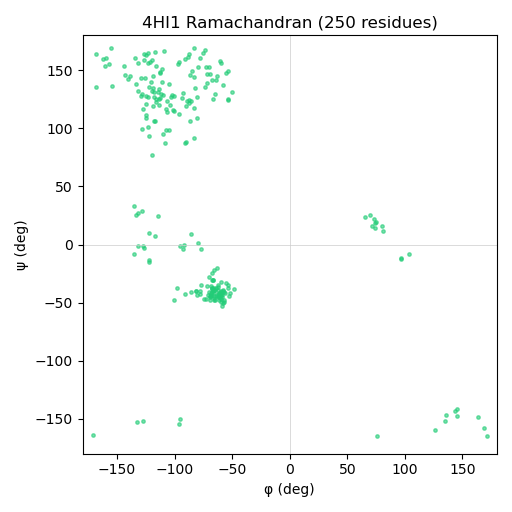1 23 ? 41.673 26.409 25.497 1.00 15.69 23 THR C C 1
ATOM 1513 O O . THR C 1 23 ? 41.170 27.146 26.341 1.00 18.40 23 THR C O 1
ATOM 1517 N N . SER C 1 24 ? 42.127 26.863 24.338 1.00 16.04 24 SER C N 1
ATOM 1518 C CA . SER C 1 24 ? 42.067 28.293 24.019 1.00 11.58 24 SER C CA 1
ATOM 1519 C C . SER C 1 24 ? 40.625 28.789 24.087 1.00 12.86 24 SER C C 1
ATOM 1520 O O . SER C 1 24 ? 40.367 29.880 24.624 1.00 7.10 24 SER C O 1
ATOM 1523 N N . HIS C 1 25 ? 39.706 27.965 23.590 1.00 11.93 25 HIS C N 1
ATOM 1524 C CA . HIS C 1 25 ? 38.269 28.253 23.622 1.00 15.82 25 HIS C CA 1
ATOM 1525 C C . HIS C 1 25 ? 37.724 28.369 25.048 1.00 14.97 25 HIS C C 1
ATOM 1526 O O . HIS C 1 25 ? 36.987 29.298 25.346 1.00 16.06 25 HIS C O 1
ATOM 1533 N N . GLN C 1 26 ? 38.104 27.443 25.921 1.00 15.58 26 GLN C N 1
ATOM 1534 C CA . GLN C 1 26 ? 37.656 27.476 27.302 1.00 15.50 26 GLN C CA 1
ATOM 1535 C C . GLN C 1 26 ? 38.241 28.678 28.034 1.00 17.85 26 GLN C C 1
ATOM 1536 O O . GLN C 1 26 ? 37.560 29.303 28.842 1.00 15.68 26 GLN C O 1
ATOM 1542 N N . GLY C 1 27 ? 39.498 29.001 27.730 1.00 9.54 27 GLY C N 1
ATOM 1543 C CA . GLY C 1 27 ? 40.150 30.168 28.305 1.00 7.86 27 GLY C CA 1
ATOM 1544 C C . GLY C 1 27 ? 39.484 31.457 27.871 1.00 11.37 27 GLY C C 1
ATOM 1545 O O . GLY C 1 27 ? 39.170 32.325 28.698 1.00 10.86 27 GLY C O 1
ATOM 1546 N N . LEU C 1 28 ? 39.231 31.586 26.575 1.00 11.30 28 LEU C N 1
ATOM 1547 C CA . LEU C 1 28 ? 38.575 32.805 26.073 1.00 15.73 28 LEU C CA 1
ATOM 1548 C C . LEU C 1 28 ? 37.169 32.983 26.657 1.00 13.81 28 LEU C C 1
ATOM 1549 O O . LEU C 1 28 ? 36.741 34.103 26.946 1.00 16.96 28 LEU C O 1
ATOM 1554 N N . LYS C 1 29 ? 36.453 31.878 26.837 1.00 5.78 29 LYS C N 1
ATOM 1555 C CA . LYS C 1 29 ? 35.128 31.928 27.397 1.00 14.22 29 LYS C CA 1
ATOM 1556 C C . LYS C 1 29 ? 35.196 32.358 28.855 1.00 16.12 29 LYS C C 1
ATOM 1557 O O . LYS C 1 29 ? 34.225 32.913 29.373 1.00 21.68 29 LYS C O 1
ATOM 1563 N N . LEU C 1 30 ? 36.338 32.133 29.506 1.00 11.90 30 LEU C N 1
ATOM 1564 C CA . LEU C 1 30 ? 36.509 32.533 30.905 1.00 11.53 30 LEU C CA 1
ATOM 1565 C C . LEU C 1 30 ? 37.109 33.932 31.028 1.00 18.42 30 LEU C C 1
ATOM 1566 O O . LEU C 1 30 ? 37.308 34.434 32.143 1.00 16.43 30 LEU C O 1
ATOM 1571 N N . GLY C 1 31 ? 37.389 34.558 29.883 1.00 12.13 31 GLY C N 1
ATOM 1572 C CA . GLY C 1 31 ? 38.083 35.830 29.860 1.00 19.14 31 GLY C CA 1
ATOM 1573 C C . GLY C 1 31 ? 39.542 35.759 30.275 1.00 16.78 31 GLY C C 1
ATOM 1574 O O . GLY C 1 31 ? 40.098 36.750 30.724 1.00 15.90 31 GLY C O 1
ATOM 1575 N N . LEU C 1 32 ? 40.171 34.594 30.110 1.00 12.87 32 LEU C N 1
ATOM 1576 C CA . LEU C 1 32 ? 41.573 34.440 30.469 1.00 22.37 32 LEU C CA 1
ATOM 1577 C C . LEU C 1 32 ? 42.436 34.771 29.247 1.00 14.93 32 LEU C C 1
ATOM 1578 O O . LEU C 1 32 ? 41.956 34.723 28.108 1.00 21.59 32 LEU C O 1
ATOM 1583 N N . THR C 1 33 ? 43.705 35.084 29.477 1.00 7.30 33 THR C N 1
ATOM 1584 C CA . THR C 1 33 ? 44.651 35.187 28.365 1.00 8.27 33 THR C CA 1
ATOM 1585 C C . THR C 1 33 ? 45.812 34.275 28.656 1.00 16.64 33 THR C C 1
ATOM 1586 O O . THR C 1 33 ? 45.995 33.862 29.801 1.00 20.67 33 THR C O 1
ATOM 1590 N N . GLY C 1 34 ? 46.599 33.970 27.625 1.00 11.56 34 GLY C N 1
ATOM 1591 C CA . GLY C 1 34 ? 47.732 33.084 27.786 1.00 17.65 34 GLY C CA 1
ATOM 1592 C C . GLY C 1 34 ? 47.906 32.248 26.534 1.00 14.48 34 GLY C C 1
ATOM 1593 O O . GLY C 1 34 ? 47.726 32.739 25.416 1.00 16.94 34 GLY C O 1
ATOM 1594 N N . TYR C 1 35 ? 48.267 30.979 26.710 1.00 11.94 35 TYR C N 1
ATOM 1595 C CA . TYR C 1 35 ? 48.595 30.133 25.553 1.00 14.17 35 TYR C CA 1
ATOM 1596 C C . TYR C 1 35 ? 48.502 28.655 25.903 1.00 17.35 35 TYR C C 1
ATOM 1597 O O . TYR C 1 35 ? 48.681 28.302 27.063 1.00 12.43 35 TYR C O 1
ATOM 1606 N N . ALA C 1 36 ? 48.230 27.819 24.886 1.00 12.09 36 ALA C N 1
ATOM 1607 C CA . ALA C 1 36 ? 48.459 26.382 24.950 1.00 9.78 36 ALA C CA 1
ATOM 1608 C C . ALA C 1 36 ? 49.558 26.023 23.963 1.00 14.75 36 ALA C C 1
ATOM 1609 O O . ALA C 1 36 ? 49.402 26.293 22.761 1.00 11.60 36 ALA C O 1
ATOM 1611 N N . LYS C 1 37 ? 50.618 25.360 24.449 1.00 12.66 37 LYS C N 1
ATOM 1612 C CA . LYS C 1 37 ? 51.789 25.033 23.620 1.00 10.92 37 LYS C CA 1
ATOM 1613 C C . LYS C 1 37 ? 52.127 23.549 23.568 1.00 12.44 37 LYS C C 1
ATOM 1614 O O . LYS C 1 37 ? 52.320 22.918 24.612 1.00 9.60 37 LYS C O 1
ATOM 1620 N N . ASN C 1 38 ? 52.251 22.987 22.362 1.00 15.59 38 ASN C N 1
ATOM 1621 C CA . ASN C 1 38 ? 52.759 21.608 22.221 1.00 15.41 38 ASN C CA 1
ATOM 1622 C C . ASN C 1 38 ? 54.210 21.495 22.637 1.00 14.67 38 ASN C C 1
ATOM 1623 O O . ASN C 1 38 ? 55.047 22.241 22.126 1.00 15.80 38 ASN C O 1
ATOM 1628 N N . LEU C 1 39 ? 54.517 20.586 23.562 1.00 12.41 39 LEU C N 1
ATOM 1629 C CA . LEU C 1 39 ? 55.901 20.369 23.989 1.00 16.10 39 LEU C CA 1
ATOM 1630 C C . LEU C 1 39 ? 56.479 19.201 23.208 1.00 17.51 39 LEU C C 1
ATOM 1631 O O . LEU C 1 39 ? 55.744 18.359 22.693 1.00 21.60 39 LEU C O 1
ATOM 1636 N N . ASN C 1 40 ? 57.798 19.149 23.106 1.00 19.89 40 ASN C N 1
ATOM 1637 C CA . ASN C 1 40 ? 58.404 18.161 22.221 1.00 16.36 40 ASN C CA 1
ATOM 1638 C C . ASN C 1 40 ? 58.240 16.750 22.766 1.00 18.91 40 ASN C C 1
ATOM 1639 O O . ASN C 1 40 ? 58.203 15.792 21.998 1.00 14.77 40 ASN C O 1
ATOM 1644 N N . ASN C 1 41 ? 58.149 16.618 24.094 1.00 24.11 41 ASN C N 1
ATOM 1645 C CA . ASN C 1 41 ? 57.945 15.313 24.719 1.00 16.05 41 ASN C CA 1
ATOM 1646 C C . ASN C 1 41 ? 56.515 14.806 24.620 1.00 22.24 41 ASN C C 1
ATOM 1647 O O . ASN C 1 41 ? 56.242 13.728 25.104 1.00 20.72 41 ASN C O 1
ATOM 1652 N N . GLY C 1 42 ? 55.597 15.598 24.065 1.00 10.58 42 GLY C N 1
ATOM 1653 C CA . GLY C 1 42 ? 54.230 15.136 23.931 1.00 17.42 42 GLY C CA 1
ATOM 1654 C C . GLY C 1 42 ? 53.262 15.722 24.935 1.00 17.04 42 GLY C C 1
ATOM 1655 O O . GLY C 1 42 ? 52.053 15.504 24.829 1.00 15.33 42 GLY C O 1
ATOM 1656 N N . ASP C 1 43 ? 53.795 16.448 25.912 1.00 15.27 43 ASP C N 1
ATOM 1657 C CA . ASP C 1 43 ? 52.989 17.207 26.855 1.00 15.57 43 ASP C CA 1
ATOM 1658 C C . ASP C 1 43 ? 52.429 18.467 26.203 1.00 15.50 43 ASP C C 1
ATOM 1659 O O . ASP C 1 43 ? 52.882 18.902 25.144 1.00 23.00 43 ASP C O 1
ATOM 1664 N N . VAL C 1 44 ? 51.439 19.064 26.847 1.00 13.35 44 VAL C N 1
ATOM 1665 C CA . VAL C 1 44 ? 51.000 20.394 26.478 1.00 10.72 44 VAL C CA 1
ATOM 1666 C C . VAL C 1 44 ? 51.178 21.304 27.675 1.00 14.13 44 VAL C C 1
ATOM 1667 O O . VAL C 1 44 ? 50.773 20.960 28.798 1.00 15.43 44 VAL C O 1
ATOM 1671 N N . GLU C 1 45 ? 51.777 22.465 27.436 1.00 12.51 45 GLU C N 1
ATOM 1672 C CA . GLU C 1 45 ? 52.001 23.439 28.494 1.00 17.46 45 GLU C CA 1
ATOM 1673 C C . GLU C 1 45 ? 50.969 24.535 28.358 1.00 13.16 45 GLU C C 1
ATOM 1674 O O . GLU C 1 45 ? 50.828 25.100 27.292 1.00 9.11 45 GLU C O 1
ATOM 1680 N N . VAL C 1 46 ? 50.268 24.837 29.448 1.00 12.34 46 VAL C N 1
ATOM 1681 C CA . VAL C 1 46 ? 49.215 25.854 29.455 1.00 15.29 46 VAL C CA 1
ATOM 1682 C C . VAL C 1 46 ? 49.519 26.999 30.426 1.00 14.13 46 VAL C C 1
ATOM 1683 O O . VAL C 1 46 ? 49.658 26.788 31.634 1.00 22.76 46 VAL C O 1
ATOM 1687 N N . VAL C 1 47 ? 49.626 28.209 29.893 1.00 16.10 47 VAL C N 1
ATOM 1688 C CA . VAL C 1 47 ? 49.717 29.384 30.740 1.00 15.32 47 VAL C CA 1
ATOM 1689 C C . VAL C 1 47 ? 48.436 30.189 30.625 1.00 19.68 47 VAL C C 1
ATOM 1690 O O . VAL C 1 47 ? 47.929 30.480 29.528 1.00 18.88 47 VAL C O 1
ATOM 1694 N N . ALA C 1 48 ? 47.877 30.506 31.780 1.00 13.51 48 ALA C N 1
ATOM 1695 C CA . ALA C 1 48 ? 46.656 31.275 31.803 1.00 15.95 48 ALA C CA 1
ATOM 1696 C C . ALA C 1 48 ? 46.751 32.416 32.825 1.00 17.05 48 ALA C C 1
ATOM 1697 O O . ALA C 1 48 ? 47.300 32.243 33.919 1.00 16.85 48 ALA C O 1
ATOM 1699 N N . CYS C 1 49 ? 46.250 33.585 32.432 1.00 20.78 49 CYS C N 1
ATOM 1700 C CA . CYS C 1 49 ? 46.293 34.766 33.280 1.00 19.48 49 CYS C CA 1
ATOM 1701 C C . CYS C 1 49 ? 44.888 35.226 33.596 1.00 13.31 49 CYS C C 1
ATOM 1702 O O . CYS C 1 49 ? 44.071 35.351 32.698 1.00 13.19 49 CYS C O 1
ATOM 1705 N N . GLY C 1 50 ? 44.604 35.476 34.879 1.00 13.83 50 GLY C N 1
ATOM 1706 C CA . GLY C 1 50 ? 43.278 35.896 35.300 1.00 12.78 50 GLY C CA 1
ATOM 1707 C C . GLY C 1 50 ? 43.154 35.901 36.819 1.00 16.36 50 GLY C C 1
ATOM 1708 O O . GLY C 1 50 ? 44.161 35.865 37.535 1.00 19.22 50 GLY C O 1
ATOM 1709 N N . THR C 1 51 ? 41.936 35.964 37.328 1.00 13.71 51 THR C N 1
ATOM 1710 C CA . THR C 1 51 ? 41.755 35.869 38.773 1.00 19.15 51 THR C CA 1
ATOM 1711 C C . THR C 1 51 ? 41.997 34.428 39.198 1.00 17.09 51 THR C C 1
ATOM 1712 O O . THR C 1 51 ? 41.791 33.507 38.417 1.00 17.31 51 THR C O 1
ATOM 1716 N N . PRO C 1 52 ? 42.430 34.221 40.441 1.00 22.47 52 PRO C N 1
ATOM 1717 C CA . PRO C 1 52 ? 42.648 32.849 40.915 1.00 21.78 52 PRO C CA 1
ATOM 1718 C C . PRO C 1 52 ? 41.404 31.975 40.762 1.00 19.98 52 PRO C C 1
ATOM 1719 O O . PRO C 1 52 ? 41.534 30.771 40.491 1.00 13.58 52 PRO C O 1
ATOM 1723 N N . GLU C 1 53 ? 40.220 32.567 40.906 1.00 19.08 53 GLU C N 1
ATOM 1724 C CA . GLU C 1 53 ? 38.996 31.784 40.842 1.00 25.22 53 GLU C CA 1
ATOM 1725 C C . GLU C 1 53 ? 38.747 31.302 39.414 1.00 17.29 53 GLU C C 1
ATOM 1726 O O . GLU C 1 53 ? 38.338 30.170 39.232 1.00 18.63 53 GLU C O 1
ATOM 1732 N N . ARG C 1 54 ? 38.983 32.152 38.409 1.00 15.32 54 ARG C N 1
ATOM 1733 C CA . ARG C 1 54 ? 38.817 31.713 37.018 1.00 17.56 54 ARG C CA 1
ATOM 1734 C C . ARG C 1 54 ? 39.858 30.665 36.642 1.00 13.49 54 ARG C C 1
ATOM 1735 O O . ARG C 1 54 ? 39.558 29.754 35.888 1.00 15.23 54 ARG C O 1
ATOM 1743 N N . LEU C 1 55 ? 41.097 30.807 37.137 1.00 17.41 55 LEU C N 1
ATOM 1744 C CA . LEU C 1 55 ? 42.150 29.837 36.814 1.00 14.29 55 LEU C CA 1
ATOM 1745 C C . LEU C 1 55 ? 41.885 28.465 37.400 1.00 14.34 55 LEU C C 1
ATOM 1746 O O . LEU C 1 55 ? 42.330 27.465 36.845 1.00 14.08 55 LEU C O 1
ATOM 1751 N N . GLU C 1 56 ? 41.199 28.434 38.539 1.00 12.95 56 GLU C N 1
ATOM 1752 C CA . GLU C 1 56 ? 40.744 27.198 39.133 1.00 14.19 56 GLU C CA 1
ATOM 1753 C C . GLU C 1 56 ? 39.724 26.555 38.248 1.00 11.94 56 GLU C C 1
ATOM 1754 O O . GLU C 1 56 ? 39.748 25.344 38.100 1.00 14.40 56 GLU C O 1
ATOM 1760 N N . GLU C 1 57 ? 38.809 27.354 37.687 1.00 15.94 57 GLU C N 1
ATOM 1761 C CA . GLU C 1 57 ? 37.832 26.838 36.715 1.00 16.18 57 GLU C CA 1
ATOM 1762 C C . GLU C 1 57 ? 38.499 26.223 35.484 1.00 19.40 57 GLU C C 1
ATOM 1763 O O . GLU C 1 57 ? 38.051 25.194 34.965 1.00 14.04 57 GLU C O 1
ATOM 1769 N N . LEU C 1 58 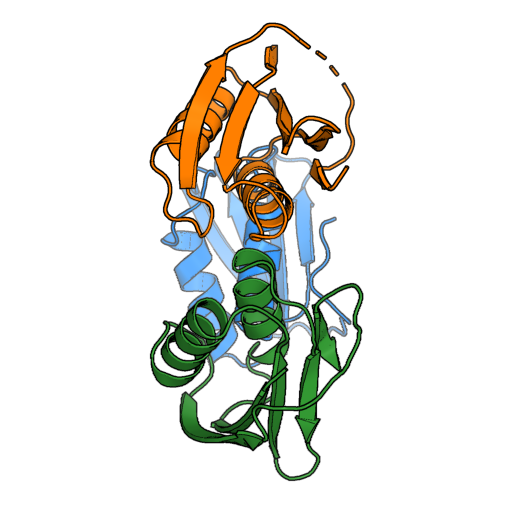? 39.552 26.863 34.990 1.00 18.83 58 LEU C N 1
ATOM 1770 C CA . LEU C 1 58 ? 40.283 26.255 33.888 1.00 16.92 58 LEU C CA 1
ATOM 1771 C C . LEU C 1 58 ? 40.929 24.930 34.336 1.00 10.53 58 LEU C C 1
ATOM 1772 O O . LEU C 1 58 ? 40.965 23.984 33.575 1.00 14.88 58 LEU C O 1
ATOM 1777 N N . TYR C 1 59 ? 41.414 24.883 35.569 1.00 14.62 59 TYR C N 1
ATOM 1778 C CA . TYR C 1 59 ? 42.008 23.673 36.116 1.00 17.85 59 TYR C CA 1
ATOM 1779 C C . TYR C 1 59 ? 41.001 22.528 36.178 1.00 17.71 59 TYR C C 1
ATOM 1780 O O . TYR C 1 59 ? 41.342 21.407 35.805 1.00 14.47 59 TYR C O 1
ATOM 1789 N N . LEU C 1 60 ? 39.775 22.806 36.643 1.00 10.22 60 LEU C N 1
ATOM 1790 C CA . LEU C 1 60 ? 38.699 21.818 36.615 1.00 11.87 60 LEU C CA 1
ATOM 1791 C C . LEU C 1 60 ? 38.488 21.344 35.179 1.00 13.39 60 LEU C C 1
ATOM 1792 O O . LEU C 1 60 ? 38.423 20.140 34.914 1.00 17.12 60 LEU C O 1
ATOM 1797 N N . TRP C 1 61 ? 38.400 22.287 34.251 1.00 7.83 61 TRP C N 1
ATOM 1798 C CA . TRP C 1 61 ? 38.213 21.911 32.852 1.00 12.23 61 TRP C CA 1
ATOM 1799 C C . TRP C 1 61 ? 39.347 21.038 32.336 1.00 8.34 61 TRP C C 1
ATOM 1800 O O . TRP C 1 61 ? 39.096 19.951 31.778 1.00 11.52 61 TRP C O 1
ATOM 1811 N N . LEU C 1 62 ? 40.598 21.468 32.557 1.00 10.51 62 LEU C N 1
ATOM 1812 C CA . LEU C 1 62 ? 41.735 20.623 32.131 1.00 13.86 62 LEU C CA 1
ATOM 1813 C C . LEU C 1 62 ? 41.634 19.180 32.648 1.00 11.06 62 LEU C C 1
ATOM 1814 O O . LEU C 1 62 ? 41.874 18.209 31.883 1.00 14.15 62 LEU C O 1
ATOM 1819 N N . GLN C 1 63 ? 41.233 19.035 33.906 1.00 14.81 63 GLN C N 1
ATOM 1820 C CA . GLN C 1 63 ? 41.158 17.722 34.535 1.00 15.88 63 GLN C CA 1
ATOM 1821 C C . GLN C 1 63 ? 39.985 16.900 34.015 1.00 18.62 63 GLN C C 1
ATOM 1822 O O . GLN C 1 63 ? 40.178 15.747 33.653 1.00 19.01 63 GLN C O 1
ATOM 1828 N N . GLU C 1 64 ? 38.793 17.495 33.932 1.00 15.64 64 GLU C N 1
ATOM 1829 C CA . GLU C 1 64 ? 37.554 16.722 33.804 1.00 17.51 64 GLU C CA 1
ATOM 1830 C C . GLU C 1 64 ? 36.531 17.208 32.760 1.00 18.82 64 GLU C C 1
ATOM 1831 O O . GLU C 1 64 ? 35.521 16.551 32.550 1.00 16.59 64 GLU C O 1
ATOM 1837 N N . GLY C 1 65 ? 36.733 18.374 32.155 1.00 13.58 65 GLY C N 1
ATOM 1838 C CA . GLY C 1 65 ? 35.767 18.867 31.182 1.00 14.35 65 GLY C CA 1
ATOM 1839 C C . GLY C 1 65 ? 35.734 17.914 30.011 1.00 15.44 65 GLY C C 1
ATOM 1840 O O . GLY C 1 65 ? 36.764 17.358 29.666 1.00 12.72 65 GLY C O 1
ATOM 1841 N N . PRO C 1 66 ? 34.546 17.664 29.441 1.00 17.68 66 PRO C N 1
ATOM 1842 C CA . PRO C 1 66 ? 34.425 16.826 28.237 1.00 12.78 66 PRO C CA 1
ATOM 1843 C C . PRO C 1 66 ? 35.340 17.342 27.151 1.00 16.99 66 PRO C C 1
ATOM 1844 O O . PRO C 1 66 ? 35.254 18.522 26.816 1.00 26.56 66 PRO C O 1
ATOM 1848 N N . LYS C 1 67 ? 36.217 16.487 26.628 1.00 17.24 67 LYS C N 1
ATOM 1849 C CA . LYS C 1 67 ? 37.178 16.909 25.610 1.00 17.90 67 LYS C CA 1
ATOM 1850 C C . LYS C 1 67 ? 37.574 15.683 24.822 1.00 15.13 67 LYS C C 1
ATOM 1851 O O . LYS C 1 67 ? 37.224 14.576 25.208 1.00 14.59 67 LYS C O 1
ATOM 1857 N N . THR C 1 68 ? 38.276 15.884 23.711 1.00 16.26 68 THR C N 1
ATOM 1858 C CA . THR C 1 68 ? 38.704 14.781 22.867 1.00 14.92 68 THR C CA 1
ATOM 1859 C C . THR C 1 68 ? 39.911 14.090 23.479 1.00 15.10 68 THR C C 1
ATOM 1860 O O . THR C 1 68 ? 39.978 12.856 23.494 1.00 11.40 68 THR C O 1
ATOM 1864 N N . ALA C 1 69 ? 40.852 14.892 23.983 1.00 14.31 69 ALA C N 1
ATOM 1865 C CA . ALA C 1 69 ? 42.096 14.370 24.571 1.00 18.72 69 ALA C CA 1
ATOM 1866 C C . ALA C 1 69 ? 41.829 13.460 25.753 1.00 14.35 69 ALA C C 1
ATOM 1867 O O . ALA C 1 69 ? 40.802 13.592 26.414 1.00 18.39 69 ALA C O 1
ATOM 1869 N N . SER C 1 70 ? 42.795 12.577 26.033 1.00 16.87 70 SER C N 1
ATOM 1870 C CA . SER C 1 70 ? 42.830 11.777 27.258 1.00 17.06 70 SER C CA 1
ATOM 1871 C C . SER C 1 70 ? 43.888 12.301 28.257 1.00 19.94 70 SER C C 1
ATOM 1872 O O . SER C 1 70 ? 45.075 11.969 28.158 1.00 14.75 70 SER C O 1
ATOM 1875 N N . VAL C 1 71 ? 43.441 13.072 29.240 1.00 15.22 71 VAL C N 1
ATOM 1876 C CA . VAL C 1 71 ? 44.331 13.735 30.176 1.00 14.03 71 VAL C CA 1
ATOM 1877 C C . VAL C 1 71 ? 44.740 12.799 31.312 1.00 20.45 71 VAL C C 1
ATOM 1878 O O . VAL C 1 71 ? 43.903 12.321 32.098 1.00 17.09 71 VAL C O 1
ATOM 1882 N N . ARG C 1 72 ? 46.037 12.543 31.381 1.00 10.06 72 ARG C N 1
ATOM 1883 C CA . ARG C 1 72 ? 46.608 11.698 32.413 1.00 29.34 72 ARG C CA 1
ATOM 1884 C C . ARG C 1 72 ? 46.808 12.487 33.701 1.00 24.95 72 ARG C C 1
ATOM 1885 O O . ARG C 1 72 ? 46.554 11.986 34.792 1.00 24.33 72 ARG C O 1
ATOM 1893 N N . GLN C 1 73 ? 47.253 13.730 33.572 1.00 21.86 73 GLN C N 1
ATOM 1894 C CA . GLN C 1 73 ? 47.733 14.456 34.738 1.00 27.08 73 GLN C CA 1
ATOM 1895 C C . GLN C 1 73 ? 47.928 15.929 34.438 1.00 21.65 73 GLN C C 1
ATOM 1896 O O . GLN C 1 73 ? 48.458 16.287 33.389 1.00 28.13 73 GLN C O 1
ATOM 1902 N N . VAL C 1 74 ? 47.483 16.790 35.353 1.00 10.63 74 VAL C N 1
ATOM 1903 C CA . VAL C 1 74 ? 47.574 18.226 35.150 1.00 17.62 74 VAL C CA 1
ATOM 1904 C C . VAL C 1 74 ? 48.462 18.760 36.232 1.00 20.48 74 VAL C C 1
ATOM 1905 O O . VAL C 1 74 ? 48.069 18.823 37.405 1.00 22.33 74 VAL C O 1
ATOM 1909 N N . ARG C 1 75 ? 49.677 19.124 35.848 1.00 16.71 75 ARG C N 1
ATOM 1910 C CA . ARG C 1 75 ? 50.677 19.538 36.815 1.00 17.99 75 ARG C CA 1
ATOM 1911 C C . ARG C 1 75 ? 50.581 21.038 37.119 1.00 19.39 75 ARG C C 1
ATOM 1912 O O . ARG C 1 75 ? 50.678 21.859 36.212 1.00 14.78 75 ARG C O 1
ATOM 1920 N N . ARG C 1 76 ? 50.375 21.388 38.385 1.00 21.05 76 ARG C N 1
ATOM 1921 C CA . ARG C 1 76 ? 50.404 22.790 38.781 1.00 23.24 76 ARG C CA 1
ATOM 1922 C C . ARG C 1 76 ? 51.829 23.276 38.954 1.00 17.76 76 ARG C C 1
ATOM 1923 O O . ARG C 1 76 ? 52.517 22.933 39.926 1.00 19.25 76 ARG C O 1
ATOM 1931 N N . LEU C 1 77 ? 52.247 24.105 38.018 1.00 13.86 77 LEU C N 1
ATOM 1932 C CA . LEU C 1 77 ? 53.546 24.735 38.076 1.00 23.21 77 LEU C CA 1
ATOM 1933 C C . LEU C 1 77 ? 53.315 26.101 38.682 1.00 28.83 77 LEU C C 1
ATOM 1934 O O . LEU C 1 77 ? 52.361 26.252 39.434 1.00 34.36 77 LEU C O 1
ATOM 1939 N N . SER C 1 78 ? 54.179 27.073 38.404 1.00 24.51 78 SER C N 1
ATOM 1940 C CA . SER C 1 78 ? 54.088 28.365 39.087 1.00 29.01 78 SER C CA 1
ATOM 1941 C C . SER C 1 78 ? 52.697 29.013 38.994 1.00 31.27 78 SER C C 1
ATOM 1942 O O . SER C 1 78 ? 51.986 28.803 38.011 1.00 38.63 78 SER C O 1
ATOM 1945 N N . SER C 1 79 ? 52.301 29.785 40.011 1.00 26.42 79 SER C N 1
ATOM 1946 C CA . SER C 1 79 ? 51.022 30.491 39.963 1.00 29.47 79 SER C CA 1
ATOM 1947 C C . SER C 1 79 ? 51.202 31.997 40.126 1.00 33.74 79 SER C C 1
ATOM 1948 O O . SER C 1 79 ? 50.222 32.732 40.290 1.00 33.16 79 SER C O 1
ATOM 1951 N N . GLU C 1 80 ? 52.447 32.457 40.087 1.00 33.85 80 GLU C N 1
ATOM 1952 C CA . GLU C 1 80 ? 52.721 33.861 40.368 1.00 42.09 80 GLU C CA 1
ATOM 1953 C C . GLU C 1 80 ? 53.554 34.511 39.275 1.00 40.50 80 GLU C C 1
ATOM 1954 O O . GLU C 1 80 ? 54.315 35.444 39.525 1.00 44.62 80 GLU C O 1
ATOM 1960 N N . LEU C 1 81 ? 53.401 34.004 38.061 1.00 42.35 81 LEU C N 1
ATOM 1961 C CA . LEU C 1 81 ? 54.034 34.609 36.898 1.00 40.53 81 LEU C CA 1
ATOM 1962 C C . LEU C 1 81 ? 53.320 35.926 36.592 1.00 37.11 81 LEU C C 1
ATOM 1963 O O . LEU C 1 81 ? 52.108 36.053 36.818 1.00 32.69 81 LEU C O 1
ATOM 1968 N N . GLU C 1 82 ? 54.076 36.908 36.100 1.00 36.42 82 GLU C N 1
ATOM 1969 C CA . GLU C 1 82 ? 53.540 38.232 35.811 1.00 31.72 82 GLU C CA 1
ATOM 1970 C C . GLU C 1 82 ? 53.707 38.572 34.334 1.00 38.61 82 GLU C C 1
ATOM 1971 O O . GLU C 1 82 ? 54.588 39.346 33.956 1.00 46.06 82 GLU C O 1
ATOM 1977 N N . HIS C 1 83 ? 52.845 37.990 33.511 1.00 37.92 83 HIS C N 1
ATOM 1978 C CA . HIS C 1 83 ? 52.901 38.148 32.069 1.00 36.85 83 HIS C CA 1
ATOM 1979 C C . HIS C 1 83 ? 51.748 39.001 31.565 1.00 30.32 83 HIS C C 1
ATOM 1980 O O . HIS C 1 83 ? 50.758 39.192 32.257 1.00 20.93 83 HIS C O 1
ATOM 1987 N N . ASP C 1 84 ? 51.877 39.431 30.315 1.00 31.99 84 ASP C N 1
ATOM 1988 C CA A ASP C 1 84 ? 50.817 40.136 29.609 0.36 28.65 84 ASP C CA 1
ATOM 1989 C CA B ASP C 1 84 ? 50.834 40.161 29.601 0.64 28.29 84 ASP C CA 1
ATOM 1990 C C . ASP C 1 84 ? 50.602 39.472 28.261 1.00 26.52 84 ASP C C 1
ATOM 1991 O O . ASP C 1 84 ? 51.546 39.306 27.489 1.00 29.57 84 ASP C O 1
ATOM 2000 N N . TYR C 1 85 ? 49.366 39.071 27.979 1.00 30.19 85 TYR C N 1
ATOM 2001 C CA . TYR C 1 85 ? 49.029 38.528 26.653 1.00 35.82 85 TYR C CA 1
ATOM 2002 C C . TYR C 1 85 ? 47.781 39.212 26.189 1.00 39.13 85 TYR C C 1
ATOM 2003 O O . TYR C 1 85 ? 47.001 39.689 27.002 1.00 46.17 85 TYR C O 1
ATOM 2012 N N . GLN C 1 86 ? 47.572 39.260 24.884 1.00 40.65 86 GLN C N 1
ATOM 2013 C CA . GLN C 1 86 ? 46.365 39.899 24.400 1.00 42.79 86 GLN C CA 1
ATOM 2014 C C . GLN C 1 86 ? 45.243 38.880 24.274 1.00 31.19 86 GLN C C 1
ATOM 2015 O O . GLN C 1 86 ? 44.115 39.147 24.664 1.00 30.12 86 GLN C O 1
ATOM 2021 N N . GLY C 1 87 ? 45.563 37.707 23.754 1.00 20.97 87 GLY C N 1
ATOM 2022 C CA . GLY C 1 87 ? 44.550 36.703 23.544 1.00 21.44 87 GLY C CA 1
ATOM 2023 C C . GLY C 1 87 ? 44.955 35.380 24.170 1.00 20.70 87 GLY C C 1
ATOM 2024 O O . GLY C 1 87 ? 45.705 35.319 25.153 1.00 16.21 87 GLY C O 1
ATOM 2025 N N . PHE C 1 88 ? 44.447 34.313 23.588 1.00 15.40 88 PHE C N 1
ATOM 2026 C CA . PHE C 1 88 ? 44.835 32.990 24.033 1.00 19.10 88 PHE C CA 1
ATOM 2027 C C . PHE C 1 88 ? 45.404 32.193 22.849 1.00 15.13 88 PHE C C 1
ATOM 2028 O O . PHE C 1 88 ? 44.656 31.682 22.011 1.00 23.51 88 PHE C O 1
ATOM 2036 N N . GLU C 1 89 ? 46.735 32.111 22.785 1.00 18.94 89 GLU C N 1
ATOM 2037 C CA . GLU C 1 89 ? 47.426 31.556 21.613 1.00 23.47 89 GLU C CA 1
ATOM 2038 C C . GLU C 1 89 ? 47.540 30.038 21.584 1.00 16.79 89 GLU C C 1
ATOM 2039 O O . GLU C 1 89 ? 47.696 29.396 22.624 1.00 18.15 89 GLU C O 1
ATOM 2045 N N . ILE C 1 90 ? 47.450 29.479 20.379 1.00 16.33 90 ILE C N 1
ATOM 2046 C CA . ILE C 1 90 ? 47.775 28.070 20.128 1.00 14.10 90 ILE C CA 1
ATOM 2047 C C . ILE C 1 90 ? 49.181 28.040 19.527 1.00 20.21 90 ILE C C 1
ATOM 2048 O O . ILE C 1 90 ? 49.387 28.559 18.431 1.00 17.35 90 ILE C O 1
ATOM 2053 N N . LEU C 1 91 ? 50.138 27.452 20.246 1.00 13.84 91 LEU C N 1
ATOM 2054 C CA . LEU C 1 91 ? 51.544 27.537 19.894 1.00 15.62 91 LEU C CA 1
ATOM 2055 C C . LEU C 1 91 ? 52.176 26.163 19.905 1.00 18.94 91 LEU C C 1
ATOM 2056 O O . LEU C 1 91 ? 51.584 25.212 20.407 1.00 18.49 91 LEU C O 1
#

Organism: Vibrio cholerae serotype O1 (strain ATCC 39541 / Classical Ogawa 395 / O395) (NCBI:txid345073)

Secondary structure (DSSP, 8-state):
-EEEEEEEEE-SSSSHHHHHHHHHHHTT-EEEEEE-TTS-EEEEEES-HHHHHHHHHHHHHS--SSEEEEEEE--S-B----SSEEE-/-EEEEEEEEE-SSSSHHHHHHHHHHHTT-EEEEEE-TTS-EEEEEES-HHHHHHHHHHHHHS--SSEEEEEEEEE----SEEE-/-EEEEEEEE-SSSSHHHHHHHHHHHTT-EEEEEE-TTS-EEEEEES-HHHHHHHHHHHHHS--SSEEEEEEE--S------SSEEE-

Radius of gyration: 19.01 Å; Cα contacts (8 Å, |Δi|>4): 639; chains: 3; bounding box: 45×46×46 Å

CATH classification: 3.30.70.100

Foldseek 3Di:
DKWKKKWDAQQPPFCNQVVLLVLLVVLVWAWEWEQDPVNIIMTMIDDDPVSVVVSQVCSVDNDGRTDTDDIDIDDRPDDDDGDGYYYD/DKWKKKWAAQQPPFCNQVVLLVLQVVLVWFWEWEQDPVRIIMTMIDDDPVSVVVSVCCSVDNDGRTDTDDIDIGDDPGDGYYYD/DWKKKWDAQQPPFCNQVVLLVLQVVLVWAWEWEQDPVGIIMTDIDDDPVSVVVSVCCSVDNDGRTDTDDIGTDDDDDDDDDDGYYYD

Sequence (259 aa):
QCSKFIVSGHVQGVGFRYHTSHQGLKLGLTGYAKNLNNNGDVEVVACGTPERLEELYLWLQEGPKTASVRQVRRLSSELEHDYQGFEILQCSKKFIVSGHVQGVGFRYHTSHQGLKLGLTGYAKNLNNGDVEVVACGTPERLEELYLWLQEGPKTASVRQVRRLSSDYQGFEILCSKFIVSGHVQGVGFRYHTSHQGLKLGLTGYAKNLNNGDVEVVACGTPERLEELYLWLQEGPKTASVRQVRRLSSELEHDDYQGFEIL

B-factor: mean 21.38, std 10.83, range [5.01, 89.62]